Protein AF-A0A958S3Y4-F1 (afdb_monomer)

Sequence (220 aa):
MSENRDFIELAARGLPAIMGFARHERVEPQGIHVHVELEFDASVAARSGELVDAIDYVRVLGEYRFLLWASRFFLIETAAETLCRYTLSAEWEGTPAQARGVRLRLEKPHALGAHATPALNVYREQGVYQYPAFEGENLQEIDSNRDCRVSRVVVPPGGTFAPSSGRFAILSLCDDLYWGGERVPAGGARYSNSLEWVNRSLQTAALLCVECHDEEWAAK

Structure (mmCIF, N/CA/C/O backbone):
data_AF-A0A958S3Y4-F1
#
_entry.id   AF-A0A958S3Y4-F1
#
loop_
_atom_site.group_PDB
_atom_site.id
_atom_site.type_symbol
_atom_site.label_atom_id
_atom_site.label_alt_id
_atom_site.label_comp_id
_atom_site.label_asym_id
_atom_site.label_entity_id
_atom_site.label_seq_id
_atom_site.pdbx_PDB_ins_code
_atom_site.Cartn_x
_atom_site.Cartn_y
_atom_site.Cartn_z
_atom_site.occupancy
_atom_site.B_iso_or_equiv
_atom_site.auth_seq_id
_atom_site.auth_comp_id
_atom_site.auth_asym_id
_atom_site.auth_atom_id
_atom_site.pdbx_PDB_model_num
ATOM 1 N N . MET A 1 1 ? -9.515 -23.984 17.891 1.00 46.25 1 MET A N 1
ATOM 2 C CA . MET A 1 1 ? -10.590 -23.628 16.941 1.00 46.25 1 MET A CA 1
ATOM 3 C C . MET A 1 1 ? -9.931 -23.459 15.586 1.00 46.25 1 MET A C 1
ATOM 5 O O . MET A 1 1 ? -8.852 -22.887 15.560 1.00 46.25 1 MET A O 1
ATOM 9 N N . SER A 1 2 ? -10.489 -24.027 14.516 1.00 52.66 2 SER A N 1
ATOM 10 C CA . SER A 1 2 ? -9.993 -23.768 13.158 1.00 52.66 2 SER A CA 1
ATOM 11 C C . SER A 1 2 ? -10.284 -22.309 12.833 1.00 52.66 2 SER A C 1
ATOM 13 O O . SER A 1 2 ? -11.441 -21.908 12.896 1.00 52.66 2 SER A O 1
ATOM 15 N N . GLU A 1 3 ? -9.253 -21.524 12.558 1.00 76.06 3 GLU A N 1
ATOM 16 C CA . GLU A 1 3 ? -9.400 -20.146 12.100 1.00 76.06 3 GLU A CA 1
ATOM 17 C C . GLU A 1 3 ? -9.792 -20.172 10.614 1.00 76.06 3 GLU A C 1
ATOM 19 O O . GLU A 1 3 ? -9.204 -20.932 9.839 1.00 76.06 3 GLU A O 1
ATOM 24 N N . ASN A 1 4 ? -10.837 -19.432 10.225 1.00 86.31 4 ASN A N 1
ATOM 25 C CA . ASN A 1 4 ? -11.240 -19.353 8.819 1.00 86.31 4 ASN A CA 1
ATOM 26 C C . ASN A 1 4 ? -10.157 -18.620 8.018 1.00 86.31 4 ASN A C 1
ATOM 28 O O . ASN A 1 4 ? -9.576 -17.644 8.498 1.00 86.31 4 ASN A O 1
ATOM 32 N N . ARG A 1 5 ? -9.907 -19.099 6.797 1.00 92.25 5 ARG A N 1
ATOM 33 C CA . ARG A 1 5 ? -8.996 -18.483 5.827 1.00 92.25 5 ARG A CA 1
ATOM 34 C C . ARG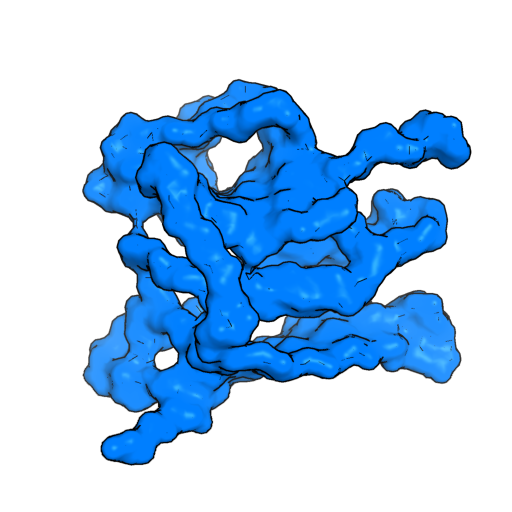 A 1 5 ? -9.804 -18.103 4.597 1.00 92.25 5 ARG A C 1
ATOM 36 O O . ARG A 1 5 ? -9.889 -18.879 3.645 1.00 92.25 5 ARG A O 1
ATOM 43 N N . ASP A 1 6 ? -10.441 -16.945 4.667 1.00 95.44 6 ASP A N 1
ATOM 44 C CA . ASP A 1 6 ? -11.206 -16.369 3.567 1.00 95.44 6 ASP A CA 1
ATOM 45 C C . ASP A 1 6 ? -10.344 -15.339 2.830 1.00 95.44 6 ASP A C 1
ATOM 47 O O . ASP A 1 6 ? -9.392 -14.798 3.395 1.00 95.44 6 ASP A O 1
ATOM 51 N N . PHE A 1 7 ? -10.663 -15.062 1.565 1.00 96.00 7 PHE A N 1
ATOM 52 C CA . PHE A 1 7 ? -9.864 -14.174 0.722 1.00 96.00 7 PHE A CA 1
ATOM 53 C C . PHE A 1 7 ? -10.737 -13.124 0.037 1.00 96.00 7 PHE A C 1
ATOM 55 O O . PHE A 1 7 ? -11.785 -13.444 -0.526 1.00 96.00 7 PHE A O 1
ATOM 62 N N . ILE A 1 8 ? -10.273 -11.874 0.046 1.00 96.19 8 ILE A N 1
ATOM 63 C CA . ILE A 1 8 ? -10.719 -10.838 -0.892 1.00 96.19 8 ILE A CA 1
ATOM 64 C C . ILE A 1 8 ? -9.644 -10.663 -1.958 1.00 96.19 8 ILE A C 1
ATOM 66 O O . ILE A 1 8 ? -8.470 -10.485 -1.636 1.00 96.19 8 ILE A O 1
ATOM 70 N N . GLU A 1 9 ? -10.055 -10.684 -3.224 1.00 97.38 9 GLU A N 1
ATOM 71 C CA . GLU A 1 9 ? -9.158 -10.533 -4.367 1.00 97.38 9 GLU A CA 1
ATOM 72 C C . GLU A 1 9 ? -9.387 -9.204 -5.090 1.00 97.38 9 GLU A C 1
ATOM 74 O O . GLU A 1 9 ? -10.523 -8.797 -5.346 1.00 97.38 9 GLU A O 1
ATOM 79 N N . LEU A 1 10 ? -8.294 -8.548 -5.478 1.00 97.25 10 LEU A N 1
ATOM 80 C CA . LEU A 1 10 ? -8.299 -7.336 -6.290 1.00 97.25 10 LEU A CA 1
ATOM 81 C C . LEU A 1 10 ? -7.344 -7.502 -7.467 1.00 97.25 10 LEU A C 1
ATOM 83 O O . LEU A 1 10 ? -6.165 -7.794 -7.289 1.00 97.25 10 LEU A O 1
ATOM 87 N N . ALA A 1 11 ? -7.853 -7.268 -8.676 1.00 97.75 11 ALA A N 1
ATOM 88 C CA . ALA A 1 11 ? -7.089 -7.321 -9.919 1.00 97.75 11 ALA A CA 1
ATOM 89 C C . ALA A 1 11 ? -7.155 -5.961 -10.624 1.00 97.75 11 ALA A C 1
ATOM 91 O O . ALA A 1 11 ? -8.038 -5.699 -11.444 1.00 97.75 11 ALA A O 1
ATOM 92 N N . ALA A 1 12 ? -6.221 -5.080 -10.285 1.00 97.69 12 ALA A N 1
ATOM 93 C CA . ALA A 1 12 ? -6.152 -3.730 -10.813 1.00 97.69 12 ALA A CA 1
ATOM 94 C C . ALA A 1 12 ? -5.110 -3.626 -11.935 1.00 97.69 12 ALA A C 1
ATOM 96 O O . ALA A 1 12 ? -4.034 -4.224 -11.889 1.00 97.69 12 ALA A O 1
ATOM 97 N N . ARG A 1 13 ? -5.434 -2.855 -12.974 1.00 96.94 13 ARG A N 1
ATOM 98 C CA . ARG A 1 13 ? -4.593 -2.699 -14.166 1.00 96.94 13 ARG A CA 1
ATOM 99 C C . ARG A 1 13 ? -4.220 -1.242 -14.372 1.00 96.94 13 ARG A C 1
ATOM 101 O O . ARG A 1 13 ? -5.057 -0.360 -14.210 1.00 96.94 13 ARG A O 1
ATOM 108 N N . GLY A 1 14 ? -2.977 -1.011 -14.781 1.00 96.00 14 GLY A N 1
ATOM 109 C CA . GLY A 1 14 ? -2.499 0.303 -15.189 1.00 96.00 14 GLY A CA 1
ATOM 110 C C . GLY A 1 14 ? -2.340 1.285 -14.033 1.00 96.00 14 GLY A C 1
ATOM 111 O O . GLY A 1 14 ? -2.530 2.483 -14.239 1.00 96.00 14 GLY A O 1
ATOM 112 N N . LEU A 1 15 ? -2.006 0.815 -12.824 1.00 97.00 15 LEU A N 1
ATOM 113 C CA . LEU A 1 15 ? -1.682 1.738 -11.739 1.00 97.00 15 LEU A CA 1
ATOM 114 C C . LEU A 1 15 ? -0.406 2.504 -12.111 1.00 97.00 15 LEU A C 1
ATOM 116 O O . LEU A 1 15 ? 0.583 1.865 -12.478 1.00 97.00 15 LEU A O 1
ATOM 120 N N . PRO A 1 16 ? -0.411 3.845 -12.035 1.00 95.12 16 PRO A N 1
ATOM 121 C CA . PRO A 1 16 ? 0.752 4.635 -12.393 1.00 95.12 16 PRO A CA 1
ATOM 122 C C . PRO A 1 16 ? 1.868 4.414 -11.371 1.00 95.12 16 PRO A C 1
ATOM 124 O O . PRO A 1 16 ? 1.682 4.662 -10.181 1.00 95.12 16 PRO A O 1
ATOM 127 N N . ALA A 1 17 ? 3.035 4.000 -11.850 1.00 93.81 17 ALA A N 1
ATOM 128 C CA . ALA A 1 17 ? 4.244 3.871 -11.051 1.00 93.81 17 ALA A CA 1
ATOM 129 C C . ALA A 1 17 ? 5.432 4.481 -11.793 1.00 93.81 17 ALA A C 1
ATOM 131 O O . ALA A 1 17 ? 5.526 4.388 -13.015 1.00 93.81 17 ALA A O 1
ATOM 132 N N . ILE A 1 18 ? 6.369 5.063 -11.056 1.00 90.31 18 ILE A N 1
ATOM 133 C CA . ILE A 1 18 ? 7.699 5.372 -11.586 1.00 90.31 18 ILE A CA 1
ATOM 134 C C . ILE A 1 18 ? 8.594 4.228 -11.128 1.00 90.31 18 ILE A C 1
ATOM 136 O O . ILE A 1 18 ? 8.880 4.124 -9.937 1.00 90.31 18 ILE A O 1
ATOM 140 N N . MET A 1 19 ? 8.959 3.325 -12.039 1.00 89.50 19 MET A N 1
ATOM 141 C CA . MET A 1 19 ? 9.631 2.081 -11.665 1.00 89.50 19 MET A CA 1
ATOM 142 C C . MET A 1 19 ? 10.657 1.612 -12.691 1.00 89.50 19 MET A C 1
ATOM 144 O O . MET A 1 19 ? 10.297 1.223 -13.804 1.00 89.50 19 MET A O 1
ATOM 148 N N . GLY A 1 20 ? 11.919 1.523 -12.275 1.00 87.00 20 GLY A N 1
ATOM 149 C CA . GLY A 1 20 ? 12.991 0.944 -13.084 1.00 87.00 20 GLY A CA 1
ATOM 150 C C . GLY A 1 20 ? 14.321 1.683 -12.974 1.00 87.00 20 GLY A C 1
ATOM 151 O O . GLY A 1 20 ? 14.447 2.644 -12.216 1.00 87.00 20 GLY A O 1
ATOM 152 N N . PHE A 1 21 ? 15.310 1.219 -13.740 1.00 83.81 21 PHE A N 1
ATOM 153 C CA . PHE A 1 21 ? 16.670 1.772 -13.772 1.00 83.81 21 PHE A CA 1
ATOM 154 C C . PHE A 1 21 ? 16.907 2.686 -14.969 1.00 83.81 21 PHE A C 1
ATOM 156 O O . PHE A 1 21 ? 17.729 3.602 -14.889 1.00 83.81 21 PHE A O 1
ATOM 163 N N . ALA A 1 22 ? 16.253 2.422 -16.102 1.00 82.88 22 ALA A N 1
ATOM 164 C CA . ALA A 1 22 ? 16.530 3.178 -17.309 1.00 82.88 22 ALA A CA 1
ATOM 165 C C . ALA A 1 22 ? 16.000 4.609 -17.162 1.00 82.88 22 ALA A C 1
ATOM 167 O O . ALA A 1 22 ? 14.936 4.846 -16.597 1.00 82.88 22 ALA A O 1
ATOM 168 N N . ARG A 1 23 ? 16.742 5.584 -17.702 1.00 79.94 23 ARG A N 1
ATOM 169 C CA . ARG A 1 23 ? 16.453 7.020 -17.533 1.00 79.94 23 ARG A CA 1
ATOM 170 C C . ARG A 1 23 ? 15.001 7.391 -17.856 1.00 79.94 23 ARG A C 1
ATOM 172 O O . ARG A 1 23 ? 14.422 8.204 -17.148 1.00 79.94 23 ARG A O 1
ATOM 179 N N . HIS A 1 24 ? 14.420 6.790 -18.895 1.00 78.75 24 HIS A N 1
ATOM 180 C CA . HIS A 1 24 ? 13.024 7.026 -19.276 1.00 78.75 24 HIS A CA 1
ATOM 181 C C . HIS A 1 24 ? 12.033 6.489 -18.223 1.00 78.75 24 HIS A C 1
ATOM 183 O O . HIS A 1 24 ? 11.074 7.174 -17.887 1.00 78.75 24 HIS A O 1
ATOM 189 N N . GLU A 1 25 ? 12.315 5.336 -17.606 1.00 82.38 25 GLU A N 1
ATOM 190 C CA . GLU A 1 25 ? 11.496 4.731 -16.538 1.00 82.38 25 GLU A CA 1
ATOM 191 C C . GLU A 1 25 ? 11.456 5.582 -15.261 1.00 82.38 25 GLU A C 1
ATOM 193 O O . GLU A 1 25 ? 10.565 5.415 -14.431 1.00 82.38 25 GLU A O 1
ATOM 198 N N . ARG A 1 26 ? 12.421 6.495 -15.091 1.00 83.75 26 ARG A N 1
ATOM 199 C CA . ARG A 1 26 ? 12.516 7.401 -13.934 1.00 83.75 26 ARG A CA 1
ATOM 200 C C . ARG A 1 26 ? 11.728 8.70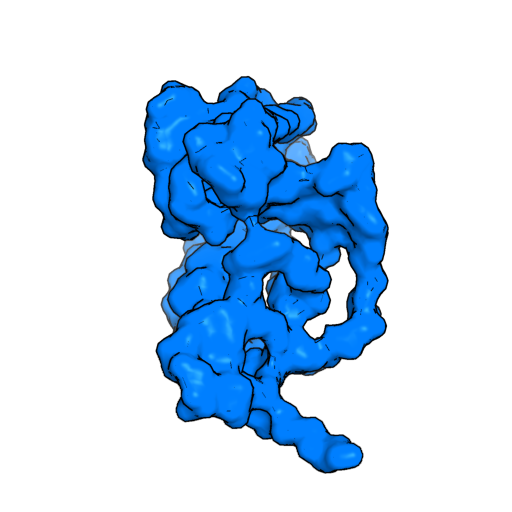0 -14.103 1.00 83.75 26 ARG A C 1
ATOM 202 O O . ARG A 1 26 ? 11.554 9.428 -13.123 1.00 83.75 26 ARG A O 1
ATOM 209 N N . VAL A 1 27 ? 11.268 9.019 -15.311 1.00 81.00 27 VAL A N 1
ATOM 210 C CA . VAL A 1 27 ? 10.558 10.279 -15.600 1.00 81.00 27 VAL A CA 1
ATOM 211 C C . VAL A 1 27 ? 9.154 10.062 -16.158 1.00 81.00 27 VAL A C 1
ATOM 213 O O . VAL A 1 27 ? 8.295 10.918 -15.962 1.00 81.00 27 VAL A O 1
ATOM 216 N N . GLU A 1 28 ? 8.891 8.916 -16.782 1.00 85.31 28 GLU A N 1
ATOM 217 C CA . GLU A 1 28 ? 7.588 8.576 -17.350 1.00 85.31 28 GLU A CA 1
ATOM 218 C C . GLU A 1 28 ? 6.868 7.532 -16.483 1.00 85.31 28 GLU A C 1
ATOM 220 O O . GLU A 1 28 ? 7.402 6.438 -16.279 1.00 85.31 28 GLU A O 1
ATOM 225 N N . PRO A 1 29 ? 5.653 7.830 -15.976 1.00 90.25 29 PRO A N 1
ATOM 226 C CA . PRO A 1 29 ? 4.838 6.834 -15.295 1.00 90.25 29 PRO A CA 1
ATOM 227 C C . PRO A 1 29 ? 4.516 5.655 -16.212 1.00 90.25 29 PRO A C 1
ATOM 229 O O . PRO A 1 29 ? 4.074 5.829 -17.347 1.00 90.25 29 PRO A O 1
ATOM 232 N N . GLN A 1 30 ? 4.671 4.448 -15.682 1.00 91.25 30 GLN A N 1
ATOM 233 C CA . GLN A 1 30 ? 4.327 3.198 -16.343 1.00 91.25 30 GLN A CA 1
ATOM 234 C C . GLN A 1 30 ? 3.151 2.539 -15.626 1.00 91.25 30 GLN A C 1
ATOM 236 O O . GLN A 1 30 ? 3.025 2.620 -14.405 1.00 91.25 30 GLN A O 1
ATOM 241 N N . GLY A 1 31 ? 2.278 1.886 -16.392 1.00 94.81 31 GLY A N 1
ATOM 242 C CA . GLY A 1 31 ? 1.163 1.126 -15.840 1.00 94.81 31 GLY A CA 1
ATOM 243 C C . GLY A 1 31 ? 1.633 -0.218 -15.293 1.00 94.81 31 GLY A C 1
ATOM 244 O O . GLY A 1 31 ? 2.063 -1.073 -16.066 1.00 94.81 31 GLY A O 1
ATOM 245 N N . ILE A 1 32 ? 1.514 -0.415 -13.982 1.00 96.69 32 ILE A N 1
ATOM 246 C CA . ILE A 1 32 ? 1.743 -1.701 -13.313 1.00 96.69 32 ILE A CA 1
ATOM 247 C C . ILE A 1 32 ? 0.404 -2.421 -13.145 1.00 96.69 32 ILE A C 1
ATOM 249 O O . ILE A 1 32 ? -0.617 -1.799 -12.830 1.00 96.69 32 ILE A O 1
ATOM 253 N N . HIS A 1 33 ? 0.388 -3.731 -13.385 1.00 98.12 33 HIS A N 1
ATOM 254 C CA . HIS A 1 33 ? -0.744 -4.576 -13.005 1.00 98.12 33 HIS A CA 1
ATOM 255 C C . HIS A 1 33 ? -0.507 -5.128 -11.607 1.00 98.12 33 HIS A C 1
ATOM 257 O O . HIS A 1 33 ? 0.583 -5.612 -11.302 1.00 98.12 33 HIS A O 1
ATOM 263 N N . VAL A 1 34 ? -1.536 -5.057 -10.773 1.00 98.44 34 VAL A N 1
ATOM 264 C CA . VAL A 1 34 ? -1.511 -5.519 -9.391 1.00 98.44 34 VAL A CA 1
ATOM 265 C C . VAL A 1 34 ? -2.627 -6.535 -9.220 1.00 98.44 34 VAL A C 1
ATOM 267 O O . VAL A 1 34 ? -3.800 -6.213 -9.401 1.00 98.44 34 VAL A O 1
ATOM 270 N N . HIS A 1 35 ? -2.256 -7.743 -8.826 1.00 98.62 35 HIS A N 1
ATOM 271 C CA . HIS A 1 35 ? -3.179 -8.752 -8.335 1.00 98.62 35 HIS A CA 1
ATOM 272 C C . HIS A 1 35 ? -2.858 -8.990 -6.867 1.00 98.62 35 HIS A C 1
ATOM 274 O O . HIS A 1 35 ? -1.729 -9.354 -6.546 1.00 98.62 35 HIS A O 1
ATOM 280 N N . VAL A 1 36 ? -3.814 -8.753 -5.979 1.00 98.44 36 VAL A N 1
ATOM 281 C CA . VAL A 1 36 ? -3.629 -8.962 -4.546 1.00 98.44 36 VAL A CA 1
ATOM 282 C C . VAL A 1 36 ? -4.771 -9.788 -3.983 1.00 98.44 36 VAL A C 1
ATOM 284 O O . VAL A 1 36 ? -5.933 -9.531 -4.282 1.00 98.44 36 VAL A O 1
ATOM 287 N N . GLU A 1 37 ? -4.423 -10.771 -3.167 1.00 98.19 37 GLU A N 1
ATOM 288 C CA . GLU A 1 37 ? -5.358 -11.538 -2.356 1.00 98.19 37 GLU A CA 1
ATOM 289 C C . GLU A 1 37 ? -5.053 -11.279 -0.886 1.00 98.19 37 GLU A C 1
ATOM 291 O O . GLU A 1 37 ? -3.900 -11.389 -0.456 1.00 98.19 37 GLU A O 1
ATOM 296 N N . LEU A 1 38 ? -6.086 -10.920 -0.133 1.00 97.31 38 LEU A N 1
ATOM 297 C CA . LEU A 1 38 ? -6.007 -10.534 1.268 1.00 97.31 38 LEU A CA 1
ATOM 298 C C . LEU A 1 38 ? -6.740 -11.570 2.106 1.00 97.31 38 LEU A C 1
ATOM 300 O O . LEU A 1 38 ? -7.953 -11.727 1.978 1.00 97.31 38 LEU A O 1
ATOM 304 N N . GLU A 1 39 ? -5.987 -12.281 2.937 1.00 96.19 39 GLU A N 1
ATOM 305 C CA . GLU A 1 39 ? -6.508 -13.310 3.829 1.00 96.19 39 GLU A CA 1
ATOM 306 C C . GLU A 1 39 ? -7.103 -12.679 5.092 1.00 96.19 39 GLU A C 1
ATOM 308 O O . GLU A 1 39 ? -6.426 -11.898 5.757 1.00 96.19 39 GLU A O 1
ATOM 313 N N . PHE A 1 40 ? -8.338 -13.025 5.450 1.00 93.62 40 PHE A N 1
ATOM 314 C CA . PHE A 1 40 ? -9.022 -12.569 6.668 1.00 93.62 40 PHE A CA 1
ATOM 315 C C . PHE A 1 40 ? -10.134 -13.560 7.075 1.00 93.62 40 PHE A C 1
ATOM 317 O O . PHE A 1 40 ? -10.374 -14.539 6.373 1.00 93.62 40 PHE A O 1
ATOM 324 N N . ASP A 1 41 ? -10.803 -13.343 8.214 1.00 92.62 41 ASP A N 1
ATOM 325 C CA . ASP A 1 41 ? -11.998 -14.115 8.607 1.00 92.62 41 ASP A CA 1
ATOM 326 C C . ASP A 1 41 ? -13.262 -13.339 8.227 1.00 92.62 41 ASP A C 1
ATOM 328 O O . ASP A 1 41 ? -13.690 -12.422 8.935 1.00 92.62 41 ASP A O 1
ATOM 332 N N . ALA A 1 42 ? -13.885 -13.726 7.115 1.00 93.31 42 ALA A N 1
ATOM 333 C CA . ALA A 1 42 ? -15.072 -13.054 6.599 1.00 93.31 42 ALA A CA 1
ATOM 334 C C . ALA A 1 42 ? -16.312 -13.296 7.471 1.00 93.31 42 ALA A C 1
ATOM 336 O O . ALA A 1 42 ? -17.314 -12.588 7.340 1.00 93.31 42 ALA A O 1
ATOM 337 N N . SER A 1 43 ? -16.269 -14.275 8.382 1.00 93.62 43 SER A N 1
ATOM 338 C CA . SER A 1 43 ? -17.417 -14.602 9.224 1.00 93.62 43 SER A CA 1
ATOM 339 C C . SER A 1 43 ? -17.781 -13.474 10.193 1.00 93.62 43 SER A C 1
ATOM 341 O O . SER A 1 43 ? -18.944 -13.379 10.585 1.00 93.62 43 SER A O 1
ATOM 343 N N . VAL A 1 44 ? -16.820 -12.624 10.578 1.00 91.31 44 VAL A N 1
ATOM 344 C CA . VAL A 1 44 ? -17.064 -11.472 11.462 1.00 91.31 44 VAL A CA 1
ATOM 345 C C . VAL A 1 44 ? -17.900 -10.425 10.726 1.00 91.31 44 VAL A C 1
ATOM 347 O O . VAL A 1 44 ? -19.035 -10.177 11.135 1.00 91.31 44 VAL A O 1
ATOM 350 N N . ALA A 1 45 ? -17.411 -9.933 9.582 1.00 92.88 45 ALA A N 1
ATOM 351 C CA . ALA A 1 45 ? -18.144 -9.012 8.711 1.00 92.88 45 ALA A CA 1
ATOM 352 C C . ALA A 1 45 ? -19.505 -9.558 8.262 1.00 92.88 45 ALA A C 1
ATOM 354 O O . ALA A 1 45 ? -20.490 -8.825 8.238 1.00 92.88 45 ALA A O 1
ATOM 355 N N . ALA A 1 46 ? -19.599 -10.854 7.942 1.00 95.00 46 ALA A N 1
ATOM 356 C CA . ALA A 1 46 ? -20.860 -11.464 7.524 1.00 95.00 46 ALA A CA 1
ATOM 357 C C . ALA A 1 46 ? -21.933 -11.453 8.629 1.00 95.00 46 ALA A C 1
ATOM 359 O O . ALA A 1 46 ? -23.125 -11.476 8.321 1.00 95.00 46 ALA A O 1
ATOM 360 N N . ARG A 1 47 ? -21.529 -11.440 9.908 1.00 95.75 47 ARG A N 1
ATOM 361 C CA . ARG A 1 47 ? -22.452 -11.361 11.050 1.00 95.75 47 ARG A CA 1
ATOM 362 C C . ARG A 1 47 ? -22.796 -9.927 11.433 1.00 95.75 47 ARG A C 1
ATOM 364 O O . ARG A 1 47 ? -23.939 -9.691 11.811 1.00 95.75 47 ARG A O 1
ATOM 371 N N . SER A 1 48 ? -21.831 -9.010 11.393 1.00 94.81 48 SER A N 1
ATOM 372 C CA . SER A 1 48 ? -22.048 -7.620 11.811 1.00 94.81 48 SER A CA 1
ATOM 373 C C . SER A 1 48 ? -22.667 -6.757 10.715 1.00 94.81 48 SER A C 1
ATOM 375 O O . SER A 1 48 ? -23.504 -5.914 11.015 1.00 94.81 48 SER A O 1
ATOM 377 N N . GLY A 1 49 ? -22.293 -6.983 9.452 1.00 92.94 49 GLY A N 1
ATOM 378 C CA . GLY A 1 49 ? -22.644 -6.106 8.335 1.00 92.94 49 GLY A CA 1
ATOM 379 C C . GLY A 1 49 ? -21.876 -4.779 8.318 1.00 92.94 49 GLY A C 1
ATOM 380 O O . GLY A 1 49 ? -22.194 -3.916 7.503 1.00 92.94 49 GLY A O 1
ATOM 381 N N . GLU A 1 50 ? -20.874 -4.613 9.185 1.00 91.38 50 GLU A N 1
ATOM 382 C CA . GLU A 1 50 ? -20.127 -3.365 9.355 1.00 91.38 50 GLU A CA 1
ATOM 383 C C . GLU A 1 50 ? -18.803 -3.383 8.580 1.00 91.38 50 GLU A C 1
ATOM 385 O O . GLU A 1 50 ? -18.070 -4.374 8.588 1.00 91.38 50 GLU A O 1
ATOM 390 N N . LEU A 1 51 ? -18.451 -2.260 7.941 1.00 89.19 51 LEU A N 1
ATOM 391 C CA . LEU A 1 51 ? -17.209 -2.143 7.160 1.00 89.19 51 LEU A CA 1
ATOM 392 C C . LEU A 1 51 ? -15.952 -2.283 8.030 1.00 89.19 51 LEU A C 1
ATOM 394 O O . LEU A 1 51 ? -14.934 -2.762 7.543 1.00 89.19 51 LEU A O 1
ATOM 398 N N . VAL A 1 52 ? -16.020 -1.906 9.312 1.00 88.88 52 VAL A N 1
ATOM 399 C CA . VAL A 1 52 ? -14.890 -2.031 10.249 1.00 88.88 52 VAL A CA 1
ATOM 400 C C . VAL A 1 52 ? -14.437 -3.484 10.427 1.00 88.88 52 VAL A C 1
ATOM 402 O O . VAL A 1 52 ? -13.260 -3.728 10.659 1.00 88.88 52 VAL A O 1
ATOM 405 N N . ASP A 1 53 ? -15.337 -4.451 10.231 1.00 90.69 53 ASP A N 1
ATOM 406 C CA . ASP A 1 53 ? -15.037 -5.882 10.333 1.00 90.69 53 ASP A CA 1
ATOM 407 C C . ASP A 1 53 ? -14.625 -6.511 8.988 1.00 90.69 53 ASP A C 1
ATOM 409 O O . ASP A 1 53 ? -14.338 -7.710 8.921 1.00 90.69 53 ASP A O 1
ATOM 413 N N . ALA A 1 54 ? -14.616 -5.730 7.903 1.00 92.25 54 ALA A N 1
ATOM 414 C CA . ALA A 1 54 ? -14.304 -6.171 6.548 1.00 92.25 54 ALA A CA 1
ATOM 415 C C . ALA A 1 54 ? -13.011 -5.531 6.017 1.00 92.25 54 ALA A C 1
ATOM 417 O O . ALA A 1 54 ? -12.549 -4.497 6.496 1.00 92.25 54 ALA A O 1
ATOM 418 N N . ILE A 1 55 ? -12.443 -6.124 4.964 1.00 93.25 55 ILE A N 1
ATOM 419 C CA . ILE A 1 55 ? -11.378 -5.475 4.196 1.00 93.25 55 ILE A CA 1
ATOM 420 C C . ILE A 1 55 ? -11.988 -4.364 3.333 1.00 93.25 55 ILE A C 1
ATOM 422 O O . ILE A 1 55 ? -12.730 -4.639 2.387 1.00 93.25 55 ILE A O 1
ATOM 426 N N . ASP A 1 56 ? -11.612 -3.112 3.597 1.00 93.38 56 ASP A N 1
ATOM 427 C CA . ASP A 1 56 ? -11.915 -1.990 2.703 1.00 93.38 56 ASP A CA 1
ATOM 428 C C . ASP A 1 56 ? -10.996 -2.019 1.472 1.00 93.38 56 ASP A C 1
ATOM 430 O O . ASP A 1 56 ? -9.903 -1.447 1.437 1.00 93.38 56 ASP A O 1
ATOM 434 N N . TYR A 1 57 ? -11.444 -2.716 0.434 1.00 93.31 57 TYR A N 1
ATOM 435 C CA . TYR A 1 57 ? -10.691 -2.854 -0.805 1.00 93.31 57 TYR A CA 1
ATOM 436 C C . TYR A 1 57 ? -10.602 -1.564 -1.637 1.00 93.31 57 TYR A C 1
ATOM 438 O O . TYR A 1 57 ? -9.684 -1.434 -2.454 1.00 93.31 57 TYR A O 1
ATOM 446 N N . VAL A 1 58 ? -11.524 -0.608 -1.457 1.00 93.12 58 VAL A N 1
ATOM 447 C CA . VAL A 1 58 ? -11.458 0.699 -2.137 1.00 93.12 58 VAL A CA 1
ATOM 448 C C . VAL A 1 58 ? -10.280 1.484 -1.573 1.00 93.12 58 VAL A C 1
ATOM 450 O O . VAL A 1 58 ? -9.460 2.006 -2.338 1.00 93.12 58 VAL A O 1
ATOM 453 N N . ARG A 1 59 ? -10.155 1.488 -0.242 1.00 92.94 59 ARG A N 1
ATOM 454 C CA . ARG A 1 59 ? -9.014 2.055 0.475 1.00 92.94 59 ARG A CA 1
ATOM 455 C C . ARG A 1 59 ? -7.703 1.395 0.054 1.00 92.94 59 ARG A C 1
ATOM 457 O O . ARG A 1 59 ? -6.802 2.106 -0.390 1.00 92.94 59 ARG A O 1
ATOM 464 N N . VAL A 1 60 ? -7.623 0.059 0.094 1.00 95.06 60 VAL A N 1
ATOM 465 C CA . VAL A 1 60 ? -6.404 -0.685 -0.290 1.00 95.06 60 VAL A CA 1
ATOM 466 C C . VAL A 1 60 ? -5.934 -0.299 -1.693 1.00 95.06 60 VAL A C 1
ATOM 468 O O . VAL A 1 60 ? -4.753 -0.017 -1.897 1.00 95.06 60 VAL A O 1
ATOM 471 N N . LEU A 1 61 ? -6.847 -0.244 -2.668 1.00 96.44 61 LEU A N 1
ATOM 472 C CA . LEU A 1 61 ? -6.496 0.128 -4.038 1.00 96.44 61 LEU A CA 1
ATOM 473 C C . LEU A 1 61 ? -5.955 1.566 -4.129 1.00 96.44 61 LEU A C 1
ATOM 475 O O . LEU A 1 61 ? -4.982 1.818 -4.847 1.00 96.44 61 LEU A O 1
ATOM 479 N N . GLY A 1 62 ? -6.574 2.507 -3.412 1.00 96.38 62 GLY A N 1
ATOM 480 C CA . GLY A 1 62 ? -6.135 3.902 -3.351 1.00 96.38 62 GLY A CA 1
ATOM 481 C C . GLY A 1 62 ? -4.749 4.059 -2.721 1.00 96.38 62 GLY A C 1
ATOM 482 O O . GLY A 1 62 ? -3.891 4.749 -3.278 1.00 96.38 62 GLY A O 1
ATOM 483 N N . GLU A 1 63 ? -4.506 3.368 -1.610 1.00 96.56 63 GLU A N 1
ATOM 484 C CA . GLU A 1 63 ? -3.225 3.359 -0.895 1.00 96.56 63 GLU A CA 1
ATOM 485 C C . GLU A 1 63 ? -2.115 2.715 -1.741 1.00 96.56 63 GLU A C 1
ATOM 487 O O . GLU A 1 63 ? -1.027 3.277 -1.868 1.00 96.56 63 GLU A O 1
ATOM 492 N N . TYR A 1 64 ? -2.396 1.596 -2.417 1.00 97.56 64 TYR A N 1
ATOM 493 C CA . TYR A 1 64 ? -1.449 0.950 -3.335 1.00 97.56 64 TYR A CA 1
ATOM 494 C C . TYR A 1 64 ? -1.086 1.851 -4.512 1.00 97.56 64 TYR A C 1
ATOM 496 O O . TYR A 1 64 ? 0.087 1.973 -4.872 1.00 97.56 64 TYR A O 1
ATOM 504 N N . ARG A 1 65 ? -2.085 2.516 -5.103 1.00 97.12 65 ARG A N 1
ATOM 505 C CA . ARG A 1 65 ? -1.869 3.501 -6.167 1.00 97.12 65 ARG A CA 1
ATOM 506 C C . ARG A 1 65 ? -0.974 4.639 -5.688 1.00 97.12 65 ARG A C 1
ATOM 508 O O . ARG A 1 65 ? -0.087 5.055 -6.429 1.00 97.12 65 ARG A O 1
ATOM 515 N N . PHE A 1 66 ? -1.205 5.140 -4.479 1.00 97.12 66 PHE A N 1
ATOM 516 C CA . PHE A 1 66 ? -0.382 6.188 -3.891 1.00 97.12 66 PHE A CA 1
ATOM 517 C C . PHE A 1 66 ? 1.064 5.725 -3.675 1.00 97.12 66 PHE A C 1
ATOM 519 O O . PH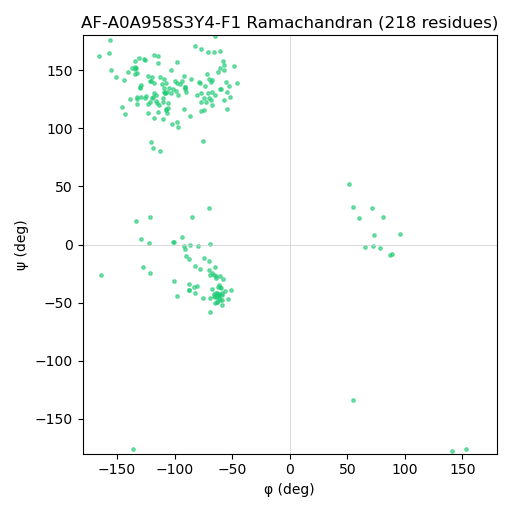E A 1 66 ? 1.975 6.405 -4.139 1.00 97.12 66 PHE A O 1
ATOM 526 N N . LEU A 1 67 ? 1.280 4.559 -3.057 1.00 97.44 67 LEU A N 1
ATOM 527 C CA . LEU A 1 67 ? 2.618 4.016 -2.791 1.00 97.44 67 LEU A CA 1
ATOM 528 C C . LEU A 1 67 ? 3.410 3.780 -4.083 1.00 97.44 67 LEU A C 1
ATOM 530 O O . LEU A 1 67 ? 4.540 4.243 -4.210 1.00 97.44 67 LEU A O 1
ATOM 534 N N . LEU A 1 68 ? 2.805 3.133 -5.083 1.00 95.94 68 LEU A N 1
ATOM 535 C CA . LEU A 1 68 ? 3.457 2.882 -6.375 1.00 95.94 68 LEU A CA 1
ATOM 536 C C . LEU A 1 68 ? 3.865 4.173 -7.097 1.00 95.94 68 LEU A C 1
ATOM 538 O O . LEU A 1 68 ? 4.915 4.222 -7.744 1.00 95.94 68 LEU A O 1
ATOM 542 N N . TRP A 1 69 ? 3.049 5.219 -6.980 1.00 94.00 69 TRP A N 1
ATOM 543 C CA . TRP A 1 69 ? 3.331 6.517 -7.580 1.00 94.00 69 TRP A CA 1
ATOM 544 C C . TRP A 1 69 ? 4.407 7.290 -6.796 1.00 94.00 69 TRP A C 1
ATOM 546 O O . TRP A 1 69 ? 5.339 7.829 -7.397 1.00 94.00 69 TRP A O 1
ATOM 556 N N . ALA A 1 70 ? 4.298 7.328 -5.465 1.00 94.06 70 ALA A N 1
ATOM 557 C CA . ALA A 1 70 ? 5.093 8.198 -4.598 1.00 94.06 70 ALA A CA 1
ATOM 558 C C . ALA A 1 70 ? 6.496 7.659 -4.301 1.00 94.06 70 ALA A C 1
ATOM 560 O O . ALA A 1 70 ? 7.438 8.443 -4.200 1.00 94.06 70 ALA A O 1
ATOM 561 N N . SER A 1 71 ? 6.644 6.339 -4.169 1.00 94.00 71 SER A N 1
ATOM 562 C CA . SER A 1 71 ? 7.891 5.708 -3.719 1.00 94.00 71 SER A CA 1
ATOM 563 C C . SER A 1 71 ? 8.971 5.625 -4.795 1.00 94.00 71 SER A C 1
ATOM 565 O O . SER A 1 71 ? 10.147 5.511 -4.466 1.00 94.00 71 SER A O 1
ATOM 567 N N . ARG A 1 72 ? 8.591 5.709 -6.078 1.00 92.56 72 ARG A N 1
ATOM 568 C CA . ARG A 1 72 ? 9.517 5.781 -7.225 1.00 92.56 72 ARG A CA 1
ATOM 569 C C . ARG A 1 72 ? 10.585 4.671 -7.207 1.00 92.56 72 ARG A C 1
ATOM 571 O O . ARG A 1 72 ? 11.785 4.934 -7.312 1.00 92.56 72 ARG A O 1
ATOM 578 N N . PHE A 1 73 ? 10.141 3.424 -7.074 1.00 93.69 73 PHE A N 1
ATOM 579 C CA . PHE A 1 73 ? 10.992 2.246 -6.883 1.00 93.69 73 PHE A CA 1
ATOM 580 C C . PHE A 1 73 ? 11.978 1.981 -8.031 1.00 93.69 73 PHE A C 1
ATOM 582 O O . PHE A 1 73 ? 11.711 2.281 -9.194 1.00 93.69 73 PHE A O 1
ATOM 589 N N . PHE A 1 74 ? 13.116 1.356 -7.747 1.00 92.12 74 PHE A N 1
ATOM 590 C CA . PHE A 1 74 ? 14.015 0.851 -8.798 1.00 92.12 74 PHE A CA 1
ATOM 591 C C . PHE A 1 74 ? 13.644 -0.563 -9.250 1.00 92.12 74 PHE A C 1
ATOM 593 O O . PHE A 1 74 ? 13.788 -0.903 -10.425 1.00 92.12 74 PHE A O 1
ATOM 600 N N . LEU A 1 75 ? 13.149 -1.373 -8.317 1.00 93.94 75 LEU A N 1
ATOM 601 C CA . LEU A 1 75 ? 12.887 -2.795 -8.493 1.00 93.94 75 LEU A CA 1
ATOM 602 C C . LEU A 1 75 ? 11.424 -3.127 -8.197 1.00 93.94 75 LEU A C 1
ATOM 604 O O . LEU A 1 75 ? 10.814 -2.556 -7.289 1.00 93.94 75 LEU A O 1
ATOM 608 N N . ILE A 1 76 ? 10.880 -4.094 -8.938 1.00 95.50 76 ILE A N 1
ATOM 609 C CA . ILE A 1 76 ? 9.531 -4.619 -8.684 1.00 95.50 76 ILE A CA 1
ATOM 610 C C . ILE A 1 76 ? 9.497 -5.419 -7.375 1.00 95.50 76 ILE A C 1
ATOM 612 O O . ILE A 1 76 ? 8.470 -5.467 -6.705 1.00 95.50 76 ILE A O 1
ATOM 616 N N . GLU A 1 77 ? 10.639 -5.9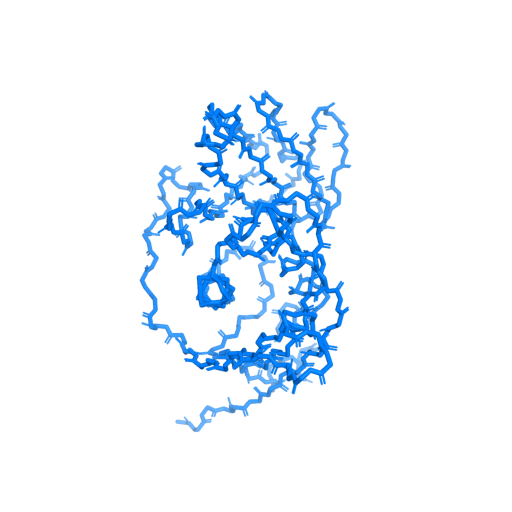81 -6.979 1.00 97.62 77 GLU A N 1
ATOM 617 C CA . GLU A 1 77 ? 10.879 -6.646 -5.704 1.00 97.62 77 GLU A CA 1
ATOM 618 C C . GLU A 1 77 ? 10.724 -5.678 -4.531 1.00 97.62 77 GLU A C 1
ATOM 620 O O . GLU A 1 77 ? 9.974 -5.979 -3.605 1.00 97.62 77 GLU A O 1
ATOM 625 N N . THR A 1 78 ? 11.368 -4.504 -4.593 1.00 97.19 78 THR A N 1
ATOM 626 C CA . THR A 1 78 ? 11.232 -3.469 -3.555 1.00 97.19 78 THR A CA 1
ATOM 627 C C . THR A 1 78 ? 9.783 -3.009 -3.459 1.00 97.19 78 THR A C 1
ATOM 629 O O . THR A 1 78 ? 9.223 -2.986 -2.371 1.00 97.19 78 THR A O 1
ATOM 632 N N . ALA A 1 79 ? 9.141 -2.739 -4.600 1.00 97.19 79 ALA A N 1
ATOM 633 C CA . ALA A 1 79 ? 7.738 -2.340 -4.626 1.00 97.19 79 ALA A CA 1
ATOM 634 C C . ALA A 1 79 ? 6.816 -3.395 -3.995 1.00 97.19 79 ALA A C 1
ATOM 636 O O . ALA A 1 79 ? 5.974 -3.063 -3.162 1.00 97.19 79 ALA A O 1
ATOM 637 N N . ALA A 1 80 ? 6.981 -4.669 -4.364 1.00 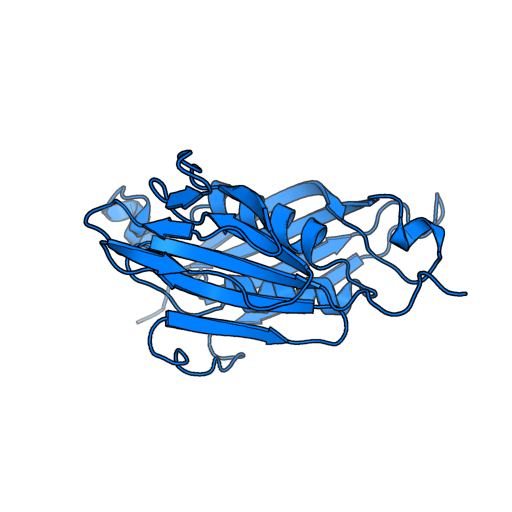98.19 80 ALA A N 1
ATOM 638 C CA . ALA A 1 80 ? 6.189 -5.762 -3.808 1.00 98.19 80 ALA A CA 1
ATOM 639 C C . ALA A 1 80 ? 6.387 -5.903 -2.295 1.00 98.19 80 ALA A C 1
ATOM 641 O O . ALA A 1 80 ? 5.414 -6.081 -1.563 1.00 98.19 80 ALA A O 1
ATOM 642 N N . GLU A 1 81 ? 7.630 -5.797 -1.828 1.00 98.19 81 GLU A N 1
ATOM 643 C CA . GLU A 1 81 ? 7.962 -5.894 -0.410 1.00 98.19 81 GLU A CA 1
ATOM 644 C C . GLU A 1 81 ? 7.368 -4.723 0.390 1.00 98.19 81 GLU A C 1
ATOM 646 O O . GLU A 1 81 ? 6.730 -4.958 1.416 1.00 98.19 81 GLU A O 1
ATOM 651 N N . THR A 1 82 ? 7.475 -3.484 -0.106 1.00 97.94 82 THR A N 1
ATOM 652 C CA . THR A 1 82 ? 6.859 -2.304 0.524 1.00 97.94 82 THR A CA 1
ATOM 653 C C . THR A 1 82 ? 5.335 -2.433 0.596 1.00 97.94 82 THR A C 1
ATOM 655 O O . THR A 1 82 ? 4.749 -2.156 1.642 1.00 97.94 82 THR A O 1
ATOM 658 N N . LEU A 1 83 ? 4.675 -2.891 -0.476 1.00 97.94 83 LEU A N 1
ATOM 659 C CA . LEU A 1 83 ? 3.222 -3.103 -0.479 1.00 97.94 83 LEU A CA 1
ATOM 660 C C . LEU A 1 83 ? 2.800 -4.192 0.521 1.00 97.94 83 LEU A C 1
ATOM 662 O O . LEU A 1 83 ? 1.828 -4.001 1.251 1.00 97.94 83 LEU A O 1
ATOM 666 N N . CYS A 1 84 ? 3.549 -5.298 0.617 1.00 98.06 84 CYS A N 1
ATOM 667 C CA . CYS A 1 84 ? 3.275 -6.347 1.604 1.00 98.06 84 CYS A CA 1
ATOM 668 C C . CYS A 1 84 ? 3.460 -5.841 3.041 1.00 98.06 84 CYS A C 1
ATOM 670 O O . CYS A 1 84 ? 2.595 -6.073 3.887 1.00 98.06 84 CYS A O 1
ATOM 672 N N . ARG A 1 85 ? 4.555 -5.116 3.312 1.00 96.94 85 ARG A N 1
ATOM 673 C CA . ARG A 1 85 ? 4.814 -4.478 4.614 1.00 96.94 85 ARG A CA 1
ATOM 674 C C . ARG A 1 85 ? 3.716 -3.504 4.987 1.00 96.94 85 ARG A C 1
ATOM 676 O O . ARG A 1 85 ? 3.293 -3.485 6.135 1.00 96.94 85 ARG A O 1
ATOM 683 N N . TYR A 1 86 ? 3.241 -2.715 4.035 1.00 95.62 86 TYR A N 1
ATOM 684 C CA . TYR A 1 86 ? 2.156 -1.783 4.281 1.00 95.62 86 TYR A CA 1
ATOM 685 C C . TYR A 1 86 ? 0.850 -2.506 4.631 1.00 95.62 86 TYR A C 1
ATOM 687 O O . TYR A 1 86 ? 0.255 -2.224 5.669 1.00 95.62 86 TYR A O 1
ATOM 695 N N . THR A 1 87 ? 0.445 -3.494 3.832 1.00 95.31 87 THR A N 1
ATOM 696 C CA . THR A 1 87 ? -0.775 -4.279 4.075 1.00 95.31 87 THR A CA 1
ATOM 697 C C . THR A 1 87 ? -0.767 -5.012 5.417 1.00 95.31 87 THR A C 1
ATOM 699 O O . THR A 1 87 ? -1.798 -5.083 6.085 1.00 95.31 87 THR A O 1
ATOM 702 N N . LEU A 1 88 ? 0.390 -5.527 5.834 1.00 94.19 88 LEU A N 1
ATOM 703 C CA . LEU A 1 88 ? 0.553 -6.275 7.085 1.00 94.19 88 LEU A CA 1
ATOM 704 C C . LEU A 1 88 ? 0.998 -5.403 8.277 1.00 94.19 88 LEU A C 1
ATOM 706 O O . LEU A 1 88 ? 1.266 -5.933 9.355 1.00 94.19 88 LEU A O 1
ATOM 710 N N . SER A 1 89 ? 1.069 -4.076 8.114 1.00 90.50 89 SER A N 1
ATOM 711 C CA . SER A 1 89 ? 1.437 -3.153 9.200 1.00 90.50 89 SER A CA 1
ATOM 712 C C . SER A 1 89 ? 0.323 -2.992 10.225 1.00 90.50 89 SER A C 1
ATOM 714 O O . SER A 1 89 ? -0.832 -2.851 9.843 1.00 90.50 89 SER A O 1
ATOM 716 N N . ALA A 1 90 ? 0.672 -3.011 11.513 1.00 74.25 90 ALA A N 1
ATOM 717 C CA . ALA A 1 90 ? -0.273 -3.058 12.634 1.00 74.25 90 ALA A CA 1
ATOM 718 C C . ALA A 1 90 ? -1.424 -2.037 12.549 1.00 74.25 90 ALA A C 1
ATOM 720 O O . ALA A 1 90 ? -1.281 -0.969 11.953 1.00 74.25 90 ALA A O 1
ATOM 721 N N . GLU A 1 91 ? -2.550 -2.359 13.183 1.00 72.12 91 GLU A N 1
ATOM 722 C CA . GLU A 1 91 ? -3.724 -1.488 13.282 1.00 72.12 91 GLU A CA 1
ATOM 723 C C . GLU A 1 91 ? -3.408 -0.127 13.926 1.00 72.12 91 GLU A C 1
ATOM 725 O O . GLU A 1 91 ? -2.484 0.030 14.729 1.00 72.12 91 GLU A O 1
ATOM 730 N N . TRP A 1 92 ? -4.230 0.863 13.586 1.00 75.12 92 TRP A N 1
ATOM 731 C CA . TRP A 1 92 ? -4.396 2.085 14.369 1.00 75.12 92 TRP A CA 1
ATOM 732 C C . TRP A 1 92 ? -5.895 2.341 14.578 1.00 75.12 92 TRP A C 1
ATOM 734 O O . TRP A 1 92 ? -6.738 1.766 13.882 1.00 75.12 92 TRP A O 1
ATOM 744 N N . GLU A 1 93 ? -6.236 3.151 15.577 1.00 70.50 93 GLU A N 1
ATOM 745 C CA . GLU A 1 93 ? -7.623 3.383 15.994 1.00 70.50 93 GLU A CA 1
ATOM 746 C C . GLU A 1 93 ? -8.510 3.846 14.826 1.00 70.50 93 GLU A C 1
ATOM 748 O O . GLU A 1 93 ? -8.297 4.920 14.284 1.00 70.50 93 GLU A O 1
ATOM 753 N N . GLY A 1 94 ? -9.522 3.059 14.448 1.00 66.62 94 GLY A N 1
ATOM 754 C CA . GLY A 1 94 ? -10.429 3.397 13.341 1.00 66.62 94 GLY A CA 1
ATOM 755 C C . GLY A 1 94 ? -10.061 2.785 11.984 1.00 66.62 94 GLY A C 1
ATOM 756 O O . GLY A 1 94 ? -10.684 3.125 10.979 1.00 66.62 94 GLY A O 1
ATOM 757 N N . THR A 1 95 ? -9.092 1.864 11.931 1.00 73.88 95 THR A N 1
ATOM 758 C CA . THR A 1 95 ? -8.852 1.055 10.723 1.00 73.88 95 THR A CA 1
ATOM 759 C C . THR A 1 95 ? -9.844 -0.100 10.574 1.00 73.88 95 THR A C 1
ATOM 761 O O . THR A 1 95 ? -10.155 -0.753 11.567 1.00 73.88 95 THR A O 1
ATOM 764 N N . PRO A 1 96 ? -10.327 -0.384 9.345 1.00 80.56 96 PRO A N 1
ATOM 765 C CA . PRO A 1 96 ? -11.029 -1.630 9.045 1.00 80.56 96 PRO A CA 1
ATOM 766 C C . PRO A 1 96 ? -10.151 -2.859 9.292 1.00 80.56 96 PRO A C 1
ATOM 768 O O . PRO A 1 96 ? -8.924 -2.734 9.375 1.00 80.56 96 PRO A O 1
ATOM 771 N N . ALA A 1 97 ? -10.782 -4.034 9.317 1.00 79.75 97 ALA A N 1
ATOM 772 C CA . ALA A 1 97 ? -10.133 -5.316 9.547 1.00 79.75 97 ALA A CA 1
ATOM 773 C C . ALA A 1 97 ? -8.843 -5.478 8.734 1.00 79.75 97 ALA A C 1
ATOM 775 O O . ALA A 1 97 ? -8.752 -5.116 7.554 1.00 79.75 97 ALA A O 1
ATOM 776 N N . GLN A 1 98 ? -7.836 -6.054 9.384 1.00 82.94 98 GLN A N 1
ATOM 777 C CA . GLN A 1 98 ? -6.533 -6.253 8.785 1.00 82.94 98 GLN A CA 1
ATOM 778 C C . GLN A 1 98 ? -6.415 -7.617 8.097 1.00 82.94 98 GLN A C 1
ATOM 780 O O . GLN A 1 98 ? -6.918 -8.635 8.574 1.00 82.94 98 GLN A O 1
ATOM 785 N N . ALA A 1 99 ? -5.681 -7.647 6.984 1.00 92.94 99 ALA A N 1
ATOM 786 C CA . ALA A 1 99 ? -5.277 -8.894 6.358 1.00 92.94 99 ALA A CA 1
ATOM 787 C C . ALA A 1 99 ? -4.273 -9.656 7.246 1.00 92.94 99 ALA A C 1
ATOM 789 O O . ALA A 1 99 ? -3.260 -9.108 7.680 1.00 92.94 99 ALA A O 1
ATOM 790 N N . ARG A 1 100 ? -4.518 -10.948 7.464 1.00 94.06 100 ARG A N 1
ATOM 791 C CA . ARG A 1 100 ? -3.598 -11.892 8.121 1.00 94.06 100 ARG A CA 1
ATOM 792 C C . ARG A 1 100 ? -2.541 -12.438 7.169 1.00 94.06 100 ARG A C 1
ATOM 794 O O . ARG A 1 100 ? -1.511 -12.944 7.599 1.00 94.06 100 ARG A O 1
ATOM 801 N N . GLY A 1 101 ? -2.787 -12.323 5.872 1.00 96.31 101 GLY A N 1
ATOM 802 C CA . GLY A 1 101 ? -1.899 -12.776 4.818 1.00 96.31 101 GLY A CA 1
ATOM 803 C C . GLY A 1 101 ? -2.146 -11.997 3.541 1.00 96.31 101 GLY A C 1
ATOM 804 O O . GLY A 1 101 ? -3.253 -11.525 3.284 1.00 96.31 101 GLY A O 1
ATOM 805 N N . VAL A 1 102 ? -1.099 -11.848 2.742 1.00 98.06 102 VAL A N 1
ATOM 806 C CA . VAL A 1 102 ? -1.151 -11.176 1.449 1.00 98.06 102 VAL A CA 1
ATOM 807 C C . VAL A 1 102 ? -0.451 -12.032 0.409 1.00 98.06 102 VAL A C 1
ATOM 809 O O . VAL A 1 102 ? 0.711 -12.411 0.569 1.00 98.06 102 VAL A O 1
ATOM 812 N N . ARG A 1 103 ? -1.162 -12.332 -0.678 1.00 98.56 103 ARG A N 1
ATOM 813 C CA . ARG A 1 103 ? -0.574 -12.868 -1.906 1.00 98.56 103 ARG A CA 1
ATOM 814 C C . ARG A 1 103 ? -0.586 -11.764 -2.939 1.00 98.56 103 ARG A C 1
ATOM 816 O O . ARG A 1 103 ? -1.650 -11.325 -3.354 1.00 98.56 103 ARG A O 1
ATOM 823 N N . LEU A 1 104 ? 0.592 -11.299 -3.327 1.00 98.69 104 LEU A N 1
ATOM 824 C CA . LEU A 1 104 ? 0.746 -10.174 -4.236 1.00 98.69 104 LEU A CA 1
ATOM 825 C C . LEU A 1 104 ? 1.451 -10.633 -5.503 1.00 98.69 104 LEU A C 1
ATOM 827 O O . LEU A 1 104 ? 2.521 -11.242 -5.455 1.00 98.69 104 LEU A O 1
ATOM 831 N N . ARG A 1 105 ? 0.872 -10.282 -6.644 1.00 98.69 105 ARG A N 1
ATOM 832 C CA . ARG A 1 105 ? 1.494 -10.388 -7.951 1.00 98.69 105 ARG A CA 1
ATOM 833 C C . ARG A 1 105 ? 1.555 -9.016 -8.605 1.00 98.69 105 ARG A C 1
ATOM 835 O O . ARG A 1 105 ? 0.528 -8.374 -8.815 1.00 98.69 105 ARG A O 1
ATOM 842 N N . LEU A 1 106 ? 2.766 -8.596 -8.953 1.00 98.44 106 LEU A N 1
ATOM 843 C CA . LEU A 1 106 ? 3.021 -7.377 -9.712 1.00 98.44 106 LEU A CA 1
ATOM 844 C C . LEU A 1 106 ? 3.485 -7.748 -11.115 1.00 98.44 106 LEU A C 1
ATOM 846 O O . LEU A 1 106 ? 4.404 -8.553 -11.258 1.00 98.44 106 LEU A O 1
ATOM 850 N N . GLU A 1 107 ? 2.891 -7.143 -12.140 1.00 97.88 107 GLU A N 1
ATOM 851 C CA . GLU A 1 107 ? 3.316 -7.312 -13.531 1.00 97.88 107 GLU A CA 1
ATOM 852 C C . GLU A 1 107 ? 3.709 -5.976 -14.153 1.00 97.88 107 GLU A C 1
ATOM 854 O O . GLU A 1 107 ? 3.036 -4.957 -13.963 1.00 97.88 107 GLU A O 1
ATOM 859 N N . LYS A 1 108 ? 4.771 -6.002 -14.960 1.00 95.12 108 LYS A N 1
ATOM 860 C CA . LYS A 1 108 ? 5.250 -4.840 -15.713 1.00 95.12 108 LYS A CA 1
ATOM 861 C C . LYS A 1 108 ? 5.031 -5.086 -17.215 1.00 95.12 108 LYS A C 1
ATOM 863 O O . LYS A 1 108 ? 5.966 -5.492 -17.908 1.00 95.12 108 LYS A O 1
ATOM 868 N N . PRO A 1 109 ? 3.804 -4.873 -17.735 1.00 93.88 109 PRO A N 1
ATOM 869 C CA . PRO A 1 109 ? 3.376 -5.336 -19.062 1.00 93.88 109 PRO A CA 1
ATOM 870 C C . PRO A 1 109 ? 4.237 -4.824 -20.218 1.00 93.88 109 PRO A C 1
ATOM 872 O O . PRO A 1 109 ? 4.384 -5.515 -21.219 1.00 93.88 109 PRO A O 1
ATOM 875 N N . HIS A 1 110 ? 4.833 -3.640 -20.077 1.00 89.88 110 HIS A N 1
ATOM 876 C CA . HIS A 1 110 ? 5.588 -2.984 -21.146 1.00 89.88 110 HIS A CA 1
ATOM 877 C C . HIS A 1 110 ? 7.112 -3.114 -21.013 1.00 89.88 110 HIS A C 1
ATOM 879 O O . HIS A 1 110 ? 7.832 -2.590 -21.857 1.00 89.88 110 HIS A O 1
ATOM 885 N N . ALA A 1 111 ? 7.619 -3.824 -19.996 1.00 89.44 111 ALA A N 1
ATOM 886 C CA . ALA A 1 111 ? 9.059 -3.911 -19.727 1.00 89.44 111 ALA A CA 1
ATOM 887 C C . ALA A 1 111 ? 9.866 -4.553 -20.864 1.00 89.44 111 ALA A C 1
ATOM 889 O O . ALA A 1 111 ? 11.001 -4.160 -21.111 1.00 89.44 111 ALA A O 1
ATOM 890 N N . LEU A 1 112 ? 9.294 -5.559 -21.533 1.00 91.44 112 LEU A N 1
ATOM 891 C CA . LEU A 1 112 ? 9.976 -6.356 -22.561 1.00 91.44 112 LEU A CA 1
ATOM 892 C C . LEU A 1 112 ? 9.247 -6.288 -23.914 1.00 91.44 112 LEU A C 1
ATOM 894 O O . LEU A 1 112 ? 9.371 -7.192 -24.742 1.00 91.44 112 LEU A O 1
ATOM 898 N N . GLY A 1 113 ? 8.465 -5.226 -24.142 1.00 88.31 113 GLY A N 1
ATOM 899 C CA . GLY A 1 113 ? 7.678 -5.056 -25.364 1.00 88.31 113 GLY A CA 1
ATOM 900 C C . GLY A 1 113 ? 6.751 -6.248 -25.633 1.00 88.31 113 GLY A C 1
ATOM 901 O O . GLY A 1 113 ? 6.075 -6.735 -24.734 1.00 88.31 113 GLY A O 1
A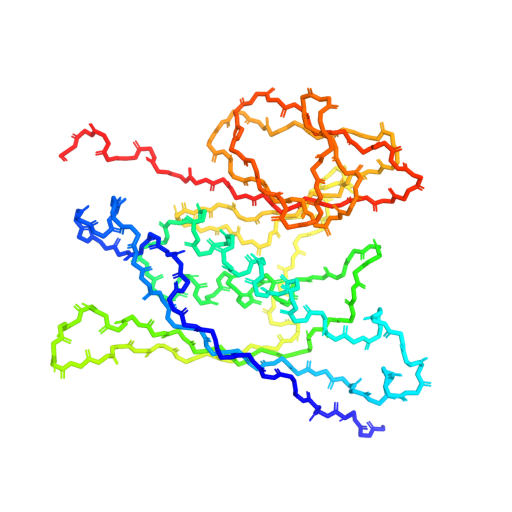TOM 902 N N . ALA A 1 114 ? 6.731 -6.735 -26.875 1.00 90.62 114 ALA A N 1
ATOM 903 C CA . ALA A 1 114 ? 5.893 -7.867 -27.284 1.00 90.62 114 ALA A CA 1
ATOM 904 C C . ALA A 1 114 ? 6.466 -9.250 -26.907 1.00 90.62 114 ALA A C 1
ATOM 906 O O . ALA A 1 114 ? 5.850 -10.267 -27.220 1.00 90.62 114 ALA A O 1
ATOM 907 N N . HIS A 1 115 ? 7.651 -9.316 -26.290 1.00 95.50 115 HIS A N 1
ATOM 908 C CA . HIS A 1 115 ? 8.353 -10.584 -26.083 1.00 95.50 115 HIS A CA 1
ATOM 909 C C . HIS A 1 115 ? 7.852 -11.355 -24.861 1.00 95.50 115 HIS A C 1
ATOM 911 O O . HIS A 1 115 ? 7.728 -12.576 -24.921 1.00 95.50 115 HIS A O 1
ATOM 917 N N . ALA A 1 116 ? 7.593 -10.658 -23.754 1.00 95.94 116 ALA A N 1
ATOM 918 C CA . ALA A 1 116 ? 7.108 -11.253 -22.514 1.00 95.94 116 ALA A CA 1
ATOM 919 C C . ALA A 1 116 ? 6.584 -10.179 -21.552 1.00 95.94 116 ALA A C 1
ATOM 921 O O . ALA A 1 116 ? 6.946 -9.007 -21.642 1.00 95.94 116 ALA A O 1
ATOM 922 N N . THR A 1 117 ? 5.791 -10.604 -20.570 1.00 96.50 117 THR A N 1
ATOM 923 C CA . THR A 1 117 ? 5.407 -9.773 -19.426 1.00 96.50 117 THR A CA 1
ATOM 924 C C . THR A 1 117 ? 6.089 -10.312 -18.172 1.00 96.50 117 THR A C 1
ATOM 926 O O . THR A 1 117 ? 5.710 -11.384 -17.695 1.00 96.50 117 THR A O 1
ATOM 929 N N . PRO A 1 118 ? 7.106 -9.619 -17.630 1.00 96.06 118 PRO A N 1
ATOM 930 C CA . PRO A 1 118 ? 7.691 -10.013 -16.361 1.00 96.06 118 PRO A CA 1
ATOM 931 C C . PRO A 1 118 ? 6.688 -9.783 -15.229 1.00 96.06 118 PRO A C 1
ATOM 933 O O . PRO A 1 118 ? 5.979 -8.770 -15.195 1.00 96.06 118 PRO A O 1
ATOM 936 N N . ALA A 1 119 ? 6.661 -10.731 -14.298 1.00 97.75 119 ALA A N 1
ATOM 937 C CA . ALA A 1 119 ? 5.826 -10.670 -13.115 1.00 97.75 119 ALA A CA 1
ATOM 938 C C . ALA A 1 119 ? 6.541 -11.272 -11.906 1.00 97.75 119 ALA A C 1
ATOM 940 O O . ALA A 1 119 ? 7.208 -12.302 -12.018 1.00 97.75 119 ALA A O 1
ATOM 941 N N . LEU A 1 120 ? 6.344 -10.651 -10.750 1.00 98.50 120 LEU A N 1
ATOM 942 C CA . LEU A 1 120 ? 6.785 -11.150 -9.455 1.00 98.50 120 LEU A CA 1
ATOM 943 C C . LEU A 1 120 ? 5.567 -11.630 -8.671 1.00 98.50 120 LEU A C 1
ATOM 945 O O . LEU A 1 120 ? 4.542 -10.958 -8.687 1.00 98.50 120 LEU A O 1
ATOM 949 N N . ASN A 1 121 ? 5.687 -12.764 -7.979 1.00 98.62 121 ASN A N 1
ATOM 950 C CA . ASN A 1 121 ? 4.649 -13.302 -7.100 1.00 98.62 121 ASN A CA 1
ATOM 951 C C . ASN A 1 121 ? 5.264 -13.508 -5.716 1.00 98.62 121 ASN A C 1
ATOM 953 O O . ASN A 1 121 ? 6.304 -14.158 -5.599 1.00 98.62 121 ASN A O 1
ATOM 957 N N . VAL A 1 122 ? 4.629 -12.969 -4.683 1.00 98.56 122 VAL A N 1
ATOM 958 C CA . VAL A 1 122 ? 5.069 -13.094 -3.293 1.00 98.56 122 VAL A CA 1
ATOM 959 C C . VAL A 1 122 ? 3.892 -13.446 -2.395 1.00 98.56 122 VAL A C 1
ATOM 961 O O . VAL A 1 122 ? 2.744 -13.114 -2.682 1.00 98.56 122 VAL A O 1
ATOM 964 N N . TYR A 1 123 ? 4.199 -14.120 -1.293 1.00 98.38 123 TYR A N 1
ATOM 965 C CA . TYR A 1 123 ? 3.274 -14.348 -0.194 1.00 98.38 123 TYR A CA 1
ATOM 966 C C . TYR A 1 123 ? 3.944 -13.940 1.116 1.00 98.38 123 TYR A C 1
ATOM 968 O O . TYR A 1 123 ? 5.133 -14.218 1.319 1.00 98.38 123 TYR A O 1
ATOM 976 N N . ARG A 1 124 ? 3.193 -13.257 1.976 1.00 97.75 124 ARG A N 1
ATOM 977 C CA . ARG A 1 124 ? 3.604 -12.836 3.318 1.00 97.75 124 ARG A CA 1
ATOM 978 C C . ARG A 1 124 ? 2.429 -13.016 4.266 1.00 97.75 124 ARG A C 1
ATOM 980 O O . ARG A 1 124 ? 1.283 -12.856 3.859 1.00 97.75 124 ARG A O 1
ATOM 987 N N . GLU A 1 125 ? 2.723 -13.310 5.520 1.00 95.44 125 GLU A N 1
ATOM 988 C CA . GLU A 1 125 ? 1.725 -13.470 6.574 1.00 95.44 125 GLU A CA 1
ATOM 989 C C . GLU A 1 125 ? 2.036 -12.566 7.761 1.00 95.44 125 GLU A C 1
ATOM 991 O O . GLU A 1 125 ? 3.164 -12.093 7.932 1.00 95.44 125 GLU A O 1
ATOM 996 N N . GLN A 1 126 ? 1.014 -12.289 8.561 1.00 89.25 126 GLN A N 1
ATOM 997 C CA . GLN A 1 126 ? 1.131 -11.471 9.755 1.00 89.25 126 GLN A CA 1
ATOM 998 C C . GLN A 1 126 ? 2.212 -12.040 10.682 1.00 89.25 126 GLN A C 1
ATOM 1000 O O . GLN A 1 126 ? 2.361 -13.249 10.838 1.00 89.25 126 GLN A O 1
ATOM 1005 N N . GLY A 1 127 ? 2.998 -11.151 11.287 1.00 88.62 127 GLY A N 1
ATOM 1006 C CA . GLY A 1 127 ? 4.119 -11.531 12.149 1.00 88.62 127 GLY A CA 1
ATOM 1007 C C . GLY A 1 127 ? 5.441 -11.775 11.416 1.00 88.62 127 GLY A C 1
ATOM 1008 O O . GLY A 1 127 ? 6.475 -11.852 12.077 1.00 88.62 127 GLY A O 1
ATOM 1009 N N . VAL A 1 128 ? 5.461 -11.814 10.074 1.00 93.75 128 VAL A N 1
ATOM 1010 C CA . VAL A 1 128 ? 6.730 -11.853 9.316 1.00 93.75 128 VAL A CA 1
ATOM 1011 C C . VAL A 1 128 ? 7.521 -10.544 9.436 1.00 93.75 128 VAL A C 1
ATOM 1013 O O . VAL A 1 128 ? 8.743 -10.535 9.295 1.00 93.75 128 VAL A O 1
ATOM 1016 N N . TYR A 1 129 ? 6.827 -9.438 9.713 1.00 91.69 129 TYR A N 1
ATOM 1017 C CA . TYR A 1 129 ? 7.407 -8.114 9.898 1.00 91.69 129 TYR A CA 1
ATOM 1018 C C . TYR A 1 129 ? 7.336 -7.679 11.353 1.00 91.69 129 TYR A C 1
ATOM 1020 O O . TYR A 1 129 ? 6.347 -7.908 12.047 1.00 91.69 129 TYR A O 1
ATOM 1028 N N . GLN A 1 130 ? 8.391 -6.998 11.784 1.00 87.00 130 GLN A N 1
ATOM 1029 C CA . GLN A 1 130 ? 8.432 -6.288 13.050 1.00 87.00 130 GLN A CA 1
ATOM 1030 C C . GLN A 1 130 ? 8.434 -4.801 12.738 1.00 87.00 130 GLN A C 1
ATOM 1032 O O . GLN A 1 130 ? 9.273 -4.331 11.969 1.00 87.00 130 GLN A O 1
ATOM 1037 N N . TYR A 1 131 ? 7.488 -4.084 13.330 1.00 85.19 131 TYR A N 1
ATOM 1038 C CA . TYR A 1 131 ? 7.398 -2.639 13.211 1.00 85.19 131 TYR A CA 1
ATOM 1039 C C . TYR A 1 131 ? 7.882 -2.027 14.519 1.00 85.19 131 TYR A C 1
ATOM 1041 O O . TYR A 1 131 ? 7.491 -2.515 15.587 1.00 85.19 131 TYR A O 1
ATOM 1049 N N . PRO A 1 132 ? 8.729 -0.988 14.470 1.00 77.75 132 PRO A N 1
ATOM 1050 C CA . PRO A 1 132 ? 9.049 -0.243 15.671 1.00 77.75 132 PRO A CA 1
ATOM 1051 C C . PRO A 1 132 ? 7.760 0.309 16.292 1.00 77.75 132 PRO A C 1
ATOM 1053 O O . PRO A 1 132 ? 6.772 0.589 15.601 1.00 77.75 132 PRO A O 1
ATOM 1056 N N . ALA A 1 133 ? 7.773 0.449 17.618 1.00 75.12 133 ALA A N 1
ATOM 1057 C CA . ALA A 1 133 ? 6.747 1.222 18.302 1.00 75.12 133 ALA A CA 1
ATOM 1058 C C . ALA A 1 133 ? 6.745 2.658 17.762 1.00 75.12 133 ALA A C 1
ATOM 1060 O O . ALA A 1 133 ? 7.747 3.124 17.218 1.00 75.12 133 ALA A O 1
ATOM 1061 N N . PHE A 1 134 ? 5.625 3.357 17.928 1.00 74.00 134 PHE A N 1
ATOM 1062 C CA . PHE A 1 134 ? 5.521 4.739 17.488 1.00 74.00 134 PHE A CA 1
ATOM 1063 C C . PHE A 1 134 ? 6.614 5.608 18.133 1.00 74.00 134 PHE A C 1
ATOM 1065 O O . PHE A 1 134 ? 6.728 5.675 19.359 1.00 74.00 134 PHE A O 1
ATOM 1072 N N . GLU A 1 135 ? 7.403 6.298 17.313 1.00 67.19 135 GLU A N 1
ATOM 1073 C CA . GLU A 1 135 ? 8.313 7.342 17.768 1.00 67.19 135 GLU A CA 1
ATOM 1074 C C . GLU A 1 135 ? 7.490 8.556 18.214 1.00 67.19 135 GLU A C 1
ATOM 1076 O O . GLU A 1 135 ? 6.634 9.051 17.473 1.00 67.19 135 GLU A O 1
ATOM 1081 N N . GLY A 1 136 ? 7.716 9.018 19.449 1.00 62.84 136 GLY A N 1
ATOM 1082 C CA . GLY A 1 136 ? 6.997 10.168 20.009 1.00 62.84 136 GLY A CA 1
ATOM 1083 C C . GLY A 1 136 ? 5.469 10.024 19.980 1.00 62.84 136 GLY A C 1
ATOM 1084 O O . GLY A 1 136 ? 4.781 11.022 19.784 1.00 62.84 136 GLY A O 1
ATOM 1085 N N . GLU A 1 137 ? 4.966 8.788 20.113 1.00 65.56 137 GLU A N 1
ATOM 1086 C CA . GLU A 1 137 ? 3.546 8.377 20.090 1.00 65.56 137 GLU A CA 1
ATOM 1087 C C . GLU A 1 137 ? 2.792 8.579 18.763 1.00 65.56 137 GLU A C 1
ATOM 1089 O O . GLU A 1 137 ? 1.647 8.150 18.655 1.00 65.56 137 GLU A O 1
ATOM 1094 N N . ASN A 1 138 ? 3.418 9.150 17.727 1.00 83.38 138 ASN A N 1
ATOM 1095 C CA . ASN A 1 138 ? 2.688 9.595 16.535 1.00 83.38 138 ASN A CA 1
ATOM 1096 C C . ASN A 1 138 ? 3.234 9.070 15.206 1.00 83.38 138 ASN A C 1
ATOM 1098 O O . ASN A 1 138 ? 2.488 9.063 14.236 1.00 83.38 138 ASN A O 1
ATOM 1102 N N . LEU A 1 139 ? 4.484 8.603 15.114 1.00 88.44 139 LEU A N 1
ATOM 1103 C CA . LEU A 1 139 ? 5.051 8.108 13.850 1.00 88.44 139 LEU A CA 1
ATOM 1104 C C . LEU A 1 139 ? 5.461 6.638 13.933 1.00 88.44 139 LEU A C 1
ATOM 1106 O O . LEU A 1 139 ? 6.263 6.269 14.779 1.00 88.44 139 LEU A O 1
ATOM 1110 N N . GLN A 1 140 ? 4.977 5.813 13.010 1.00 90.62 140 GLN A N 1
ATOM 1111 C CA . GLN A 1 140 ? 5.419 4.432 12.825 1.00 90.62 140 GLN A CA 1
ATOM 1112 C C . GLN A 1 140 ? 6.082 4.278 11.457 1.00 90.62 140 GLN A C 1
ATOM 1114 O O . GLN A 1 140 ? 5.459 4.510 10.420 1.00 90.62 140 GLN A O 1
ATOM 1119 N N . GLU A 1 141 ? 7.338 3.843 11.440 1.00 92.62 141 GLU A N 1
ATOM 1120 C CA . GLU A 1 141 ? 8.000 3.440 10.202 1.00 92.62 141 GLU A CA 1
ATOM 1121 C C . GLU A 1 141 ? 7.462 2.077 9.738 1.00 92.62 141 GLU A C 1
ATOM 1123 O O . GLU A 1 141 ? 7.437 1.108 10.499 1.00 92.62 141 GLU A O 1
ATOM 1128 N N . ILE A 1 142 ? 7.004 2.013 8.487 1.00 94.31 142 ILE A N 1
ATOM 1129 C CA . ILE A 1 142 ? 6.454 0.800 7.863 1.00 94.31 142 ILE A CA 1
ATOM 1130 C C . ILE A 1 142 ? 7.516 0.116 7.007 1.00 94.31 142 ILE A C 1
ATOM 1132 O O . ILE A 1 142 ? 7.659 -1.109 7.034 1.00 94.31 142 ILE A O 1
ATOM 1136 N N . ASP A 1 143 ? 8.238 0.909 6.222 1.00 95.38 143 ASP A N 1
ATOM 1137 C CA . ASP A 1 143 ? 9.325 0.439 5.380 1.00 95.38 143 ASP A CA 1
ATOM 1138 C C . ASP A 1 143 ? 10.363 1.545 5.202 1.00 95.38 143 ASP A C 1
ATOM 1140 O O . ASP A 1 143 ? 10.027 2.724 5.091 1.00 95.38 143 ASP A O 1
ATOM 1144 N N . SER A 1 144 ? 11.628 1.158 5.151 1.00 94.44 144 SER A N 1
ATOM 1145 C CA . SER A 1 144 ? 12.738 2.067 4.902 1.00 94.44 144 SER A CA 1
ATOM 1146 C C . SER A 1 144 ? 13.746 1.336 4.043 1.00 94.44 144 SER A C 1
ATOM 1148 O O . SER A 1 144 ? 14.333 0.327 4.438 1.00 94.44 144 SER A O 1
ATOM 1150 N N . ASN A 1 145 ? 13.883 1.812 2.814 1.00 93.38 145 ASN A N 1
ATOM 1151 C CA . ASN A 1 145 ? 14.726 1.199 1.809 1.00 93.38 145 ASN A CA 1
ATOM 1152 C C . ASN A 1 145 ? 15.526 2.284 1.077 1.00 93.38 145 ASN A C 1
ATOM 1154 O O . ASN A 1 145 ? 15.504 3.463 1.432 1.00 93.38 145 ASN A O 1
ATOM 1158 N N . ARG A 1 146 ? 16.289 1.881 0.059 1.00 91.38 146 ARG A N 1
ATOM 1159 C CA . ARG A 1 146 ? 17.121 2.817 -0.702 1.00 91.38 146 ARG A CA 1
ATOM 1160 C C . ARG A 1 146 ? 16.298 3.906 -1.400 1.00 91.38 146 ARG A C 1
ATOM 1162 O O . ARG A 1 146 ? 16.773 5.031 -1.511 1.00 91.38 146 ARG A O 1
ATOM 1169 N N . ASP A 1 147 ? 15.100 3.575 -1.859 1.00 91.62 147 ASP A N 1
ATOM 1170 C CA . ASP A 1 147 ? 14.306 4.396 -2.773 1.00 91.62 147 ASP A CA 1
ATOM 1171 C C . ASP A 1 147 ? 13.437 5.397 -1.999 1.00 91.62 147 ASP A C 1
ATOM 1173 O O . ASP A 1 147 ? 13.289 6.559 -2.394 1.00 91.62 147 ASP A O 1
ATOM 1177 N N . CYS A 1 148 ? 12.884 4.951 -0.871 1.00 93.50 148 CYS A N 1
ATOM 1178 C CA . CYS A 1 148 ? 12.009 5.755 -0.037 1.00 93.50 148 CYS A CA 1
ATOM 1179 C C . CYS A 1 148 ? 11.951 5.270 1.415 1.00 93.50 148 CYS A C 1
ATOM 1181 O O . CYS A 1 148 ? 12.246 4.110 1.723 1.00 93.50 148 CYS A O 1
ATOM 1183 N N . ARG A 1 149 ? 11.428 6.141 2.275 1.00 94.44 149 ARG A N 1
ATOM 1184 C CA . ARG A 1 149 ? 10.872 5.782 3.578 1.00 94.44 149 ARG A CA 1
ATOM 1185 C C . ARG A 1 149 ? 9.354 5.909 3.536 1.00 94.44 149 ARG A C 1
ATOM 1187 O O . ARG A 1 149 ? 8.825 6.934 3.109 1.00 94.44 149 ARG A O 1
ATOM 1194 N N . VAL A 1 150 ? 8.663 4.871 3.991 1.00 95.50 150 VAL A N 1
ATOM 1195 C CA . VAL A 1 150 ? 7.211 4.832 4.157 1.00 95.50 150 VAL A CA 1
ATOM 1196 C C . VAL A 1 150 ? 6.900 4.811 5.643 1.00 95.50 150 VAL A C 1
ATOM 1198 O O . VAL A 1 150 ? 7.327 3.910 6.369 1.00 95.50 150 VAL A O 1
ATOM 1201 N N . SER A 1 151 ? 6.122 5.783 6.097 1.00 93.94 151 SER A N 1
ATOM 1202 C CA . SER A 1 151 ? 5.695 5.880 7.488 1.00 93.94 151 SER A CA 1
ATOM 1203 C C . SER A 1 151 ? 4.209 6.180 7.589 1.00 93.94 151 SER A C 1
ATOM 1205 O O . SER A 1 151 ? 3.603 6.801 6.714 1.00 93.94 151 SER A O 1
ATOM 1207 N N . ARG A 1 152 ? 3.609 5.723 8.681 1.00 93.25 152 ARG A N 1
ATOM 1208 C CA . ARG A 1 152 ? 2.280 6.141 9.099 1.00 93.25 152 ARG A CA 1
ATOM 1209 C C . ARG A 1 152 ? 2.421 7.157 10.211 1.00 93.25 152 ARG A C 1
ATOM 1211 O O . ARG A 1 152 ? 3.173 6.933 11.156 1.00 93.25 152 ARG A O 1
ATOM 1218 N N . VAL A 1 153 ? 1.668 8.241 10.106 1.00 92.25 153 VAL A N 1
ATOM 1219 C CA . VAL A 1 153 ? 1.586 9.247 11.159 1.00 92.25 153 VAL A CA 1
ATOM 1220 C C . VAL A 1 153 ? 0.169 9.294 11.688 1.00 92.25 153 VAL A C 1
ATOM 1222 O O . VAL A 1 153 ? -0.764 9.509 10.922 1.00 92.25 153 VAL A O 1
ATOM 1225 N N . VAL A 1 154 ? 0.017 9.099 12.987 1.00 92.00 154 VAL A N 1
ATOM 1226 C CA . VAL A 1 154 ? -1.225 9.307 13.718 1.00 92.00 154 VAL A CA 1
ATOM 1227 C C . VAL A 1 154 ? -1.246 10.751 14.214 1.00 92.00 154 VAL A C 1
ATOM 1229 O O . VAL A 1 154 ? -0.266 11.249 14.760 1.00 92.00 154 VAL A O 1
ATOM 1232 N N . VAL A 1 155 ? -2.358 11.440 13.983 1.00 91.81 155 VAL A N 1
ATOM 1233 C CA . VAL A 1 155 ? -2.580 12.825 14.390 1.00 91.81 155 VAL A CA 1
ATOM 1234 C C . VAL A 1 155 ? -3.768 12.833 15.356 1.00 91.81 155 VAL A C 1
ATOM 1236 O O . VAL A 1 155 ? -4.900 12.605 14.915 1.00 91.81 155 VAL A O 1
ATOM 1239 N N . PRO A 1 156 ? -3.559 13.070 16.664 1.00 92.06 156 PRO A N 1
ATOM 1240 C CA . PRO A 1 156 ? -4.647 13.076 17.640 1.00 92.06 156 PRO A CA 1
ATOM 1241 C C . PRO A 1 156 ? -5.632 14.232 17.381 1.00 92.06 156 PRO A C 1
ATOM 1243 O O . PRO A 1 156 ? -5.301 15.165 16.640 1.00 92.06 156 PRO A O 1
ATOM 1246 N N . PRO A 1 157 ? -6.833 14.215 17.988 1.00 92.81 157 PRO A N 1
ATOM 1247 C CA . PRO A 1 157 ? -7.789 15.320 17.898 1.00 92.81 157 PRO A CA 1
ATOM 1248 C C . PRO A 1 157 ? -7.155 16.673 18.255 1.00 92.81 157 PRO A C 1
ATOM 1250 O O . PRO A 1 157 ? -6.542 16.822 19.312 1.00 92.81 157 PRO A O 1
ATOM 1253 N N . GLY A 1 158 ? -7.288 17.668 17.372 1.00 92.81 158 GLY A N 1
ATOM 1254 C CA . GLY A 1 158 ? -6.668 18.991 17.534 1.00 92.81 158 GLY A CA 1
ATOM 1255 C C . GLY A 1 158 ? -5.148 19.024 17.322 1.00 92.81 158 GLY A C 1
ATOM 1256 O O . GLY A 1 158 ? -4.547 20.095 17.418 1.00 92.81 158 GLY A O 1
ATOM 1257 N N . GLY A 1 159 ? -4.530 17.876 17.041 1.00 92.44 159 GLY A N 1
ATOM 1258 C CA . GLY A 1 159 ? -3.106 17.739 16.781 1.00 92.44 159 GLY A CA 1
ATOM 1259 C C . GLY A 1 159 ? -2.709 18.188 15.380 1.00 92.44 159 GLY A C 1
ATOM 1260 O O . GLY A 1 159 ? -3.543 18.396 14.488 1.00 92.44 159 GLY A O 1
ATOM 1261 N N . THR A 1 160 ? -1.400 18.304 15.184 1.00 92.56 160 THR A N 1
ATOM 1262 C CA . THR A 1 160 ? -0.817 18.686 13.905 1.00 92.56 160 THR A CA 1
ATOM 1263 C C . THR A 1 160 ? 0.363 17.805 13.523 1.00 92.56 160 THR A C 1
ATOM 1265 O O . THR A 1 160 ? 0.993 17.165 14.364 1.00 92.56 160 THR A O 1
ATOM 1268 N N . PHE A 1 161 ? 0.651 17.763 12.226 1.00 90.50 161 PHE A N 1
ATOM 1269 C CA . PHE A 1 161 ? 1.831 17.117 11.678 1.00 90.50 161 PHE A CA 1
ATOM 1270 C C . PHE A 1 161 ? 2.431 17.973 10.567 1.00 90.50 161 PHE A C 1
ATOM 1272 O O . PHE A 1 161 ? 1.773 18.284 9.574 1.00 90.50 161 PHE A O 1
ATOM 1279 N N . ALA A 1 162 ? 3.710 18.301 10.698 1.00 88.38 162 ALA A N 1
ATOM 1280 C CA . ALA A 1 162 ? 4.494 18.891 9.628 1.00 88.38 162 ALA A CA 1
ATOM 1281 C C . ALA A 1 162 ? 5.665 17.949 9.314 1.00 88.38 162 ALA A C 1
ATOM 1283 O O . ALA A 1 162 ? 6.408 17.595 10.233 1.00 88.38 162 ALA A O 1
ATOM 1284 N N . PRO A 1 163 ? 5.844 17.525 8.049 1.00 82.81 163 PRO A N 1
ATOM 1285 C CA . PRO A 1 163 ? 7.024 16.761 7.680 1.00 82.81 163 PRO A CA 1
ATOM 1286 C C . PRO A 1 163 ? 8.285 17.607 7.899 1.00 82.81 163 PRO A C 1
ATOM 1288 O O . PRO A 1 163 ? 8.263 18.832 7.748 1.00 82.81 163 PRO A O 1
ATOM 1291 N N . SER A 1 164 ? 9.395 16.951 8.234 1.00 76.25 164 SER A N 1
ATOM 1292 C CA . SER A 1 164 ? 10.714 17.585 8.268 1.00 76.25 164 SER A CA 1
ATOM 1293 C C . SER A 1 164 ? 11.153 18.036 6.865 1.00 76.25 164 SER A C 1
ATOM 1295 O O . SER A 1 164 ? 10.453 17.841 5.870 1.00 76.25 164 SER A O 1
ATOM 1297 N N . SER A 1 165 ? 12.335 18.646 6.754 1.00 73.25 165 SER A N 1
ATOM 1298 C CA . SER A 1 165 ? 12.937 18.944 5.449 1.00 73.25 165 SER A CA 1
ATOM 1299 C C . SER A 1 165 ? 13.043 17.680 4.590 1.00 73.25 165 SER A C 1
ATOM 1301 O O . SER A 1 165 ? 13.543 16.670 5.074 1.00 73.25 165 SER A O 1
ATOM 1303 N N . GLY A 1 166 ? 12.608 17.746 3.330 1.00 76.19 166 GLY A N 1
ATOM 1304 C CA . GLY A 1 166 ? 12.650 16.625 2.390 1.00 76.19 166 GLY A CA 1
ATOM 1305 C C . GLY A 1 166 ? 11.558 16.726 1.323 1.00 76.19 166 GLY A C 1
ATOM 1306 O O . GLY A 1 166 ? 10.815 17.712 1.261 1.00 76.19 166 GLY A O 1
ATOM 1307 N N . ARG A 1 167 ? 11.462 15.710 0.459 1.00 83.06 167 ARG A N 1
ATOM 1308 C CA . ARG A 1 167 ? 10.380 15.578 -0.529 1.00 83.06 167 ARG A CA 1
ATOM 1309 C C . ARG A 1 167 ? 9.370 14.554 -0.038 1.00 83.06 167 ARG A C 1
ATOM 1311 O O . ARG A 1 167 ? 9.607 13.354 -0.156 1.00 83.06 167 ARG A O 1
ATOM 1318 N N . PHE A 1 168 ? 8.236 15.045 0.454 1.00 89.44 168 PHE A N 1
ATOM 1319 C CA . PHE A 1 168 ? 7.171 14.198 0.968 1.00 89.44 168 PHE A CA 1
ATOM 1320 C C . PHE A 1 168 ? 5.960 14.193 0.041 1.00 89.44 168 PHE A C 1
ATOM 1322 O O . PHE A 1 168 ? 5.429 15.240 -0.343 1.00 89.44 168 PHE A O 1
ATOM 1329 N N . ALA A 1 169 ? 5.492 12.991 -0.268 1.00 93.38 169 ALA A N 1
ATOM 1330 C CA . ALA A 1 169 ? 4.122 12.746 -0.679 1.00 93.38 169 ALA A CA 1
ATOM 1331 C C . ALA A 1 169 ? 3.352 12.2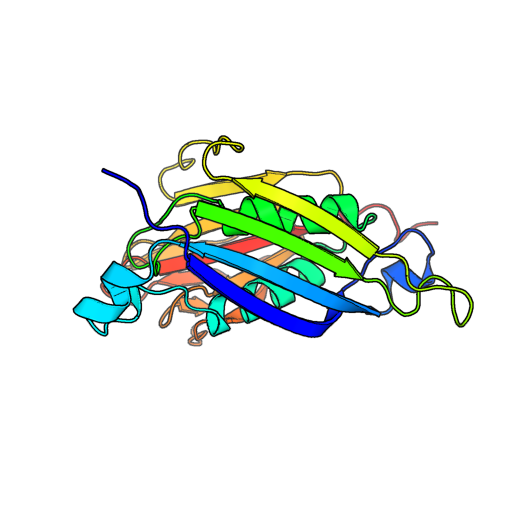53 0.547 1.00 93.38 169 ALA A C 1
ATOM 1333 O O . ALA A 1 169 ? 3.833 11.379 1.267 1.00 93.38 169 ALA A O 1
ATOM 1334 N N . ILE A 1 170 ? 2.177 12.817 0.806 1.00 94.62 170 ILE A N 1
ATOM 1335 C CA . ILE A 1 170 ? 1.386 12.495 1.995 1.00 94.62 170 ILE A CA 1
ATOM 1336 C C . ILE A 1 170 ? -0.060 12.254 1.575 1.00 94.62 170 ILE A C 1
ATOM 1338 O O . ILE A 1 170 ? -0.658 13.095 0.901 1.00 94.62 170 ILE A O 1
ATOM 1342 N N . LEU A 1 171 ? -0.608 11.110 1.974 1.00 95.38 171 LEU A N 1
ATOM 1343 C CA . LEU A 1 171 ? -1.981 10.681 1.731 1.00 95.38 171 LEU A CA 1
ATOM 1344 C C . LEU A 1 171 ? -2.793 10.774 3.025 1.00 95.38 171 LEU A C 1
ATOM 1346 O O . LEU A 1 171 ? -2.374 10.242 4.053 1.00 95.38 171 LEU A O 1
ATOM 1350 N N . SER A 1 172 ? -3.973 11.389 2.958 1.00 94.69 172 SER A N 1
ATOM 1351 C CA . SER A 1 172 ? -4.953 11.319 4.043 1.00 94.69 172 SER A CA 1
ATOM 1352 C C . SER A 1 172 ? -5.590 9.931 4.096 1.00 94.69 172 SER A C 1
ATOM 1354 O O . SER A 1 172 ? -6.178 9.495 3.103 1.00 94.69 172 SER A O 1
ATOM 1356 N N . LEU A 1 173 ? -5.500 9.246 5.238 1.00 92.94 173 LEU A N 1
ATOM 1357 C CA . LEU A 1 173 ? -6.179 7.959 5.458 1.00 92.94 173 LEU A CA 1
ATOM 1358 C C . LEU A 1 173 ? -7.583 8.131 6.043 1.00 92.94 173 LEU A C 1
ATOM 1360 O O . LEU A 1 173 ? -8.345 7.171 6.106 1.00 92.94 173 LEU A O 1
ATOM 1364 N N . CYS A 1 174 ? -7.922 9.351 6.456 1.00 90.12 174 CYS A N 1
ATOM 1365 C CA . CYS A 1 174 ? -9.184 9.674 7.099 1.00 90.12 174 CYS A CA 1
ATOM 1366 C C . CYS A 1 174 ? -9.875 10.821 6.389 1.00 90.12 174 CYS A C 1
ATOM 1368 O O . CYS A 1 174 ? -9.263 11.642 5.697 1.00 90.12 174 CYS A O 1
ATOM 1370 N N . ASP A 1 175 ? -11.168 10.897 6.634 1.00 81.94 175 ASP A N 1
ATOM 1371 C CA . ASP A 1 175 ? -11.916 12.116 6.454 1.00 81.94 175 ASP A CA 1
ATOM 1372 C C . ASP A 1 175 ? -11.542 13.124 7.557 1.00 81.94 175 ASP A C 1
ATOM 1374 O O . ASP A 1 175 ? -11.208 12.743 8.673 1.00 81.94 175 ASP A O 1
ATOM 1378 N N . ASP A 1 176 ? -11.560 14.419 7.227 1.00 84.06 176 ASP A N 1
ATOM 1379 C CA . ASP A 1 176 ? -11.386 15.542 8.174 1.00 84.06 176 ASP A CA 1
ATOM 1380 C C . ASP A 1 176 ? -9.957 15.931 8.597 1.00 84.06 176 ASP A C 1
ATOM 1382 O O . ASP A 1 176 ? -9.759 16.647 9.586 1.00 84.06 176 ASP A O 1
ATOM 1386 N N . LEU A 1 177 ? -8.964 15.597 7.774 1.00 92.50 177 LEU A N 1
ATOM 1387 C CA . LEU A 1 177 ? -7.650 16.241 7.825 1.00 92.50 177 LEU A CA 1
ATOM 1388 C C . LEU A 1 177 ? -7.634 17.526 6.991 1.00 92.50 177 LEU A C 1
ATOM 1390 O O . LEU A 1 177 ? -8.243 17.608 5.925 1.00 92.50 177 LEU A O 1
ATOM 1394 N N . TYR A 1 178 ? -6.936 18.550 7.480 1.00 93.56 178 TYR A N 1
ATOM 1395 C CA . TYR A 1 178 ? -6.836 19.854 6.826 1.00 93.56 178 TYR A CA 1
ATOM 1396 C C . TYR A 1 178 ? -5.395 20.158 6.441 1.00 93.56 178 TYR A C 1
ATOM 1398 O O . TYR A 1 178 ? -4.482 19.944 7.234 1.00 93.56 178 TYR A O 1
ATOM 1406 N N . TRP A 1 179 ? -5.203 20.720 5.252 1.00 91.19 179 TRP A N 1
ATOM 1407 C CA . TRP A 1 179 ? -3.904 21.139 4.735 1.00 91.19 179 TRP A CA 1
ATOM 1408 C C . TRP A 1 179 ? -4.016 22.551 4.166 1.00 91.19 179 TRP A C 1
ATOM 1410 O O . TRP A 1 179 ? -4.856 22.811 3.305 1.00 91.19 179 TRP A O 1
ATOM 1420 N N . GLY A 1 180 ? -3.228 23.494 4.691 1.00 87.69 180 GLY A N 1
ATOM 1421 C CA . GLY A 1 180 ? -3.322 24.905 4.283 1.00 87.69 180 GLY A CA 1
ATOM 1422 C C . GLY A 1 180 ? -4.702 25.540 4.532 1.00 87.69 180 GLY A C 1
ATOM 1423 O O . GLY A 1 180 ? -5.062 26.508 3.872 1.00 87.69 180 GLY A O 1
ATOM 1424 N N . GLY A 1 181 ? -5.492 24.986 5.459 1.00 89.00 181 GLY A N 1
ATOM 1425 C CA . GLY A 1 181 ? -6.863 25.421 5.749 1.00 89.00 181 GLY A CA 1
ATOM 1426 C C . GLY A 1 181 ? -7.953 24.746 4.909 1.00 89.00 181 GLY A C 1
ATOM 1427 O O . GLY A 1 181 ? -9.129 24.890 5.243 1.00 89.00 181 GLY A O 1
ATOM 1428 N N . GLU A 1 182 ? -7.595 23.965 3.889 1.00 91.31 182 GLU A N 1
ATOM 1429 C CA . GLU A 1 182 ? -8.540 23.196 3.075 1.00 91.31 182 GLU A CA 1
ATOM 1430 C C . GLU A 1 182 ? -8.710 21.774 3.609 1.00 91.31 182 GLU A C 1
ATOM 1432 O O . GLU A 1 182 ? -7.738 21.131 4.004 1.00 91.31 182 GLU A O 1
ATOM 1437 N N . ARG A 1 183 ? -9.942 21.256 3.582 1.00 93.81 183 ARG A N 1
ATOM 1438 C CA . ARG A 1 183 ? -10.225 19.860 3.933 1.00 93.81 183 ARG A CA 1
ATOM 1439 C C . ARG A 1 183 ? -9.684 18.928 2.846 1.00 93.81 183 ARG A C 1
ATOM 1441 O O . ARG A 1 183 ? -9.995 19.095 1.666 1.00 93.81 183 ARG A O 1
ATOM 1448 N N . VAL A 1 184 ? -8.939 17.910 3.254 1.00 93.69 184 VAL A N 1
ATOM 1449 C CA . VAL A 1 184 ? -8.459 16.820 2.404 1.00 93.69 184 VAL A CA 1
ATOM 1450 C C . VAL A 1 184 ? -9.254 15.560 2.768 1.00 93.69 184 VAL A C 1
ATOM 1452 O O . VAL A 1 184 ? -9.180 15.116 3.911 1.00 93.69 184 VAL A O 1
ATOM 1455 N N . PRO A 1 185 ? -10.059 15.000 1.845 1.00 93.31 185 PRO A N 1
ATOM 1456 C CA . PRO A 1 185 ? -10.809 13.773 2.114 1.00 93.31 185 PRO A CA 1
ATOM 1457 C C . PRO A 1 185 ? -9.879 12.555 2.190 1.00 93.31 185 PRO A C 1
ATOM 1459 O O . PRO A 1 185 ? -8.739 12.613 1.711 1.00 93.31 185 PRO A O 1
ATOM 14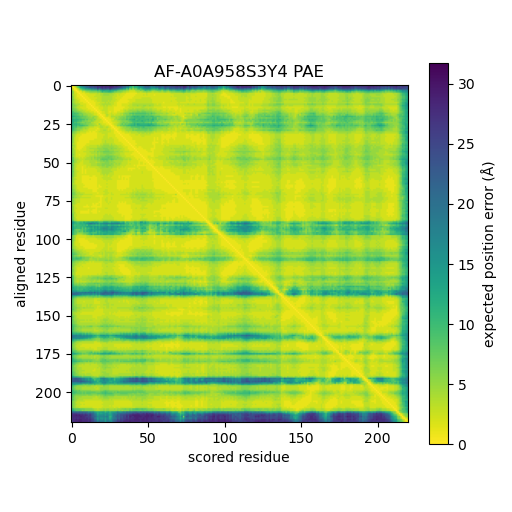62 N N . ALA A 1 186 ? -10.391 11.436 2.709 1.00 91.94 186 ALA A N 1
ATOM 1463 C CA . ALA A 1 186 ? -9.695 10.152 2.644 1.00 91.94 186 ALA A CA 1
ATOM 1464 C C . ALA A 1 186 ? -9.299 9.817 1.191 1.00 91.94 186 ALA A C 1
ATOM 1466 O O . ALA A 1 186 ? -10.055 10.052 0.244 1.00 91.94 186 ALA A O 1
ATOM 1467 N N . GLY A 1 187 ? -8.074 9.326 0.994 1.00 93.44 187 GLY A N 1
ATOM 1468 C CA . GLY A 1 187 ? -7.501 9.085 -0.335 1.00 93.44 187 GLY A CA 1
ATOM 1469 C C . GLY A 1 187 ? -6.979 10.344 -1.048 1.00 93.44 187 GLY A C 1
ATOM 1470 O O . GLY A 1 187 ? -6.406 10.247 -2.136 1.00 93.44 187 GLY A O 1
ATOM 1471 N N . GLY A 1 188 ? -7.139 11.532 -0.457 1.00 94.31 188 GLY A N 1
ATOM 1472 C CA . GLY A 1 188 ? -6.567 12.776 -0.961 1.00 94.31 188 GLY A CA 1
ATOM 1473 C C . GLY A 1 188 ? -5.073 12.882 -0.649 1.00 94.31 188 GLY A C 1
ATOM 1474 O O . GLY A 1 188 ? -4.673 12.850 0.513 1.00 94.31 188 GLY A O 1
ATOM 1475 N N . ALA A 1 189 ? -4.244 13.048 -1.683 1.00 93.44 189 ALA A N 1
ATOM 1476 C CA . ALA A 1 189 ? -2.796 13.216 -1.541 1.00 93.44 189 ALA A CA 1
ATOM 1477 C C . ALA A 1 189 ? -2.351 14.680 -1.710 1.00 93.44 189 ALA A C 1
ATOM 1479 O O . ALA A 1 189 ? -2.966 15.454 -2.456 1.00 93.44 189 ALA A O 1
ATOM 1480 N N . ARG A 1 190 ? -1.258 15.060 -1.044 1.00 92.56 190 ARG A N 1
ATOM 1481 C CA . ARG A 1 190 ? -0.536 16.328 -1.232 1.00 92.56 190 ARG A CA 1
ATOM 1482 C C . ARG A 1 190 ? 0.964 16.075 -1.322 1.00 92.56 190 ARG A C 1
ATOM 1484 O O . ARG A 1 190 ? 1.483 15.133 -0.729 1.00 92.56 190 ARG A O 1
ATOM 1491 N N . TYR A 1 191 ? 1.652 16.958 -2.035 1.00 86.94 191 TYR A N 1
ATOM 1492 C CA . TYR A 1 191 ? 3.110 17.000 -2.102 1.00 86.94 191 TYR A CA 1
ATOM 1493 C C . TYR A 1 191 ? 3.559 18.210 -1.300 1.00 86.94 191 TYR A C 1
ATOM 1495 O O . TYR A 1 191 ? 3.168 19.331 -1.625 1.00 86.94 191 TYR A O 1
ATOM 1503 N N . SER A 1 192 ? 4.299 17.987 -0.218 1.00 68.56 192 SER A N 1
ATOM 1504 C CA . SER A 1 192 ? 4.652 19.050 0.721 1.00 68.56 192 SER A CA 1
ATOM 1505 C C . SER A 1 192 ? 6.132 19.016 1.061 1.00 68.56 192 SER A C 1
ATOM 1507 O O . SER A 1 192 ? 6.761 17.962 1.135 1.00 68.56 192 SER A O 1
ATOM 1509 N N . ASN A 1 193 ? 6.655 20.209 1.300 1.00 64.62 193 ASN A N 1
ATOM 1510 C CA . ASN A 1 193 ? 7.939 20.464 1.933 1.00 64.62 193 ASN A CA 1
ATOM 1511 C C . ASN A 1 193 ? 7.810 21.468 3.097 1.00 64.62 193 ASN A C 1
ATOM 1513 O O . ASN A 1 193 ? 8.831 21.927 3.600 1.00 64.62 193 ASN A O 1
ATOM 1517 N N . SER A 1 194 ? 6.590 21.903 3.457 1.00 65.38 194 SER A N 1
ATOM 1518 C CA . SER A 1 194 ? 6.437 23.092 4.316 1.00 65.38 194 SER A CA 1
ATOM 1519 C C . SER A 1 194 ? 5.077 23.305 4.984 1.00 65.38 194 SER A C 1
ATOM 1521 O O . SER A 1 194 ? 5.030 23.957 6.023 1.00 65.38 194 SER A O 1
ATOM 1523 N N . LEU A 1 195 ? 3.971 22.807 4.421 1.00 72.62 195 LEU A N 1
ATOM 1524 C CA . LEU A 1 195 ? 2.642 23.042 4.992 1.00 72.62 195 LEU A CA 1
ATOM 1525 C C . LEU A 1 195 ? 2.240 21.950 5.987 1.00 72.62 195 LEU A C 1
ATOM 1527 O O . LEU A 1 195 ? 2.404 20.757 5.713 1.00 72.62 195 LEU A O 1
ATOM 1531 N N . GLU A 1 196 ? 1.691 22.408 7.112 1.00 88.19 196 GLU A N 1
ATOM 1532 C CA . GLU A 1 196 ? 1.219 21.610 8.241 1.00 88.19 196 GLU A CA 1
ATOM 1533 C C . GLU A 1 196 ? -0.147 20.972 7.951 1.00 88.19 196 GLU A C 1
ATOM 1535 O O . GLU A 1 196 ? -1.052 21.589 7.375 1.00 88.19 196 GLU A O 1
ATOM 1540 N N . TRP A 1 197 ? -0.279 19.720 8.372 1.00 92.44 197 TRP A N 1
ATOM 1541 C CA . TRP A 1 197 ? -1.526 18.981 8.449 1.00 92.44 197 TRP A CA 1
ATOM 1542 C C . TRP A 1 197 ? -2.149 19.174 9.821 1.00 92.44 197 TRP A C 1
ATOM 1544 O O . TRP A 1 197 ? -1.464 19.067 10.835 1.00 92.44 197 TRP A O 1
ATOM 1554 N N . VAL A 1 198 ? -3.453 19.415 9.858 1.00 94.25 198 VAL A N 1
ATOM 1555 C CA . VAL A 1 198 ? -4.194 19.652 11.099 1.00 94.25 198 VAL A CA 1
ATOM 1556 C C . VAL A 1 198 ? -5.365 18.686 11.173 1.00 94.25 198 VAL A C 1
ATOM 1558 O O . VAL A 1 198 ? -6.195 18.649 10.260 1.00 94.25 198 VAL A O 1
ATOM 1561 N N . ASN A 1 199 ? -5.467 17.943 12.272 1.00 94.00 199 ASN A N 1
ATOM 1562 C CA . ASN A 1 199 ? -6.664 17.174 12.581 1.00 94.00 199 ASN A CA 1
ATOM 1563 C C . ASN A 1 199 ? -7.655 18.069 13.335 1.00 94.00 199 ASN A C 1
ATOM 1565 O O . ASN A 1 199 ? -7.419 18.452 14.480 1.00 94.00 199 ASN A O 1
ATOM 1569 N N . ARG A 1 200 ? -8.772 18.417 12.690 1.00 92.06 200 ARG A N 1
ATOM 1570 C CA . ARG A 1 200 ? -9.842 19.226 13.307 1.00 92.06 200 ARG A CA 1
ATOM 1571 C C . ARG A 1 200 ? -11.026 18.391 13.793 1.00 92.06 200 ARG A C 1
ATOM 1573 O O . ARG A 1 200 ? -12.021 18.962 14.236 1.00 92.06 200 ARG A O 1
ATOM 1580 N N . SER A 1 201 ? -10.948 17.072 13.664 1.00 88.06 201 SER A N 1
ATOM 1581 C CA . SER A 1 201 ? -12.001 16.164 14.103 1.00 88.06 201 SER A CA 1
ATOM 1582 C C . SER A 1 201 ? -11.894 15.869 15.604 1.00 88.06 201 SER A C 1
ATOM 1584 O O . SER A 1 201 ? -10.925 16.238 16.269 1.00 88.06 201 SER A O 1
ATOM 1586 N N . LEU A 1 202 ? -12.916 15.197 16.137 1.00 89.56 202 LEU A N 1
ATOM 1587 C CA . LEU A 1 202 ? -12.919 14.669 17.505 1.00 89.56 202 LEU A CA 1
ATOM 1588 C C . LEU A 1 202 ? -12.297 13.269 17.602 1.00 89.56 202 LEU A C 1
ATOM 1590 O O . LEU A 1 202 ? -12.265 12.697 18.688 1.00 89.56 202 LEU A O 1
ATOM 1594 N N . GLN A 1 203 ? -11.847 12.709 16.480 1.00 89.19 203 GLN A N 1
ATOM 1595 C CA . GLN A 1 203 ? -11.294 11.364 16.390 1.00 89.19 203 GLN A CA 1
ATOM 1596 C C . GLN A 1 203 ? -9.818 11.423 16.015 1.00 89.19 203 GLN A C 1
ATOM 1598 O O . GLN A 1 203 ? -9.334 12.393 15.429 1.00 89.19 203 GLN A O 1
ATOM 1603 N N . THR A 1 204 ? -9.090 10.378 16.373 1.00 90.25 204 THR A N 1
ATOM 1604 C CA . THR A 1 204 ? -7.737 10.159 15.877 1.00 90.25 204 THR A CA 1
ATOM 1605 C C . THR A 1 204 ? -7.773 10.036 14.351 1.00 90.25 204 THR A C 1
ATOM 1607 O O . THR A 1 204 ? -8.628 9.343 13.805 1.00 90.25 204 THR A O 1
ATOM 1610 N N . ALA A 1 205 ? -6.860 10.716 13.658 1.00 92.25 205 ALA A N 1
ATOM 1611 C CA . ALA A 1 205 ? -6.713 10.625 12.208 1.00 92.25 205 ALA A CA 1
ATOM 1612 C C . ALA A 1 205 ? -5.329 10.084 11.848 1.00 92.25 205 ALA A C 1
ATOM 1614 O O . ALA A 1 205 ? -4.412 10.123 12.668 1.00 92.25 205 ALA A O 1
ATOM 1615 N N . ALA A 1 206 ? -5.149 9.625 10.611 1.00 92.69 206 ALA A N 1
ATOM 1616 C CA . ALA A 1 206 ? -3.862 9.140 10.146 1.00 92.69 206 ALA A CA 1
ATOM 1617 C C . ALA A 1 206 ? -3.497 9.619 8.741 1.00 92.69 206 ALA A C 1
ATOM 1619 O O . ALA A 1 206 ? -4.338 9.857 7.870 1.00 92.69 206 ALA A O 1
ATOM 1620 N N . LEU A 1 207 ? -2.190 9.714 8.533 1.00 94.12 207 LEU A N 1
ATOM 1621 C CA . LEU A 1 207 ? -1.528 10.039 7.284 1.00 94.12 207 LEU A CA 1
ATOM 1622 C C . LEU A 1 207 ? -0.620 8.875 6.886 1.00 94.12 207 LEU A C 1
ATOM 1624 O O . LEU A 1 207 ? 0.020 8.251 7.736 1.00 94.12 207 LEU A O 1
ATOM 1628 N N . LEU A 1 208 ? -0.524 8.615 5.586 1.00 94.75 208 LEU A N 1
ATOM 1629 C CA . LEU A 1 208 ? 0.520 7.777 5.006 1.00 94.75 208 LEU A CA 1
ATOM 1630 C C . LEU A 1 208 ? 1.526 8.676 4.293 1.00 94.75 208 LEU A C 1
ATOM 1632 O O . LEU A 1 208 ? 1.186 9.375 3.338 1.00 94.75 208 LEU A O 1
ATOM 1636 N N . CYS A 1 209 ? 2.761 8.651 4.770 1.00 94.44 209 CYS A N 1
ATOM 1637 C CA . CYS A 1 209 ? 3.843 9.512 4.328 1.00 94.44 209 CYS A CA 1
ATOM 1638 C C . CYS A 1 209 ? 4.864 8.697 3.534 1.00 94.44 209 CYS A C 1
ATOM 1640 O O . CYS A 1 209 ? 5.274 7.615 3.954 1.00 94.44 209 CYS A O 1
ATOM 1642 N N . VAL A 1 210 ? 5.292 9.242 2.398 1.00 94.69 210 VAL A N 1
ATOM 1643 C CA . VAL A 1 210 ? 6.396 8.718 1.595 1.00 94.69 210 VAL A CA 1
ATOM 1644 C C . VAL A 1 210 ? 7.431 9.819 1.431 1.00 94.69 210 VAL A C 1
ATOM 1646 O O . VAL A 1 210 ? 7.170 10.830 0.774 1.00 94.69 210 VAL A O 1
ATOM 1649 N N . GLU A 1 211 ? 8.601 9.612 2.024 1.00 93.06 211 GLU A N 1
ATOM 1650 C CA . GLU A 1 211 ? 9.799 10.411 1.782 1.00 93.06 211 GLU A CA 1
ATOM 1651 C C . GLU A 1 211 ? 10.605 9.744 0.668 1.00 93.06 211 GLU A C 1
ATOM 1653 O O . GLU A 1 211 ? 11.051 8.607 0.818 1.00 93.06 211 GLU A O 1
ATOM 1658 N N . CYS A 1 212 ? 10.773 10.416 -0.469 1.00 88.56 212 CYS A N 1
ATOM 1659 C CA . CYS A 1 212 ? 11.524 9.859 -1.595 1.00 88.56 212 CYS A CA 1
ATOM 1660 C C . CYS A 1 212 ? 12.972 10.369 -1.585 1.00 88.56 212 CYS A C 1
ATOM 1662 O O . CYS A 1 212 ? 13.200 11.580 -1.568 1.00 88.56 212 CYS A O 1
ATOM 1664 N N . HIS A 1 213 ? 13.948 9.461 -1.670 1.00 87.38 213 HIS A N 1
ATOM 1665 C CA . HIS A 1 213 ? 15.383 9.772 -1.557 1.00 87.38 213 HIS A CA 1
ATOM 1666 C C . HIS A 1 213 ? 16.033 10.227 -2.880 1.00 87.38 213 HIS A C 1
ATOM 1668 O O . HIS A 1 213 ? 17.235 10.081 -3.081 1.00 87.38 213 HIS A O 1
ATOM 1674 N N . ASP A 1 214 ? 15.245 10.758 -3.815 1.00 69.50 214 ASP A N 1
ATOM 1675 C CA . ASP A 1 214 ? 15.590 10.983 -5.229 1.00 69.50 214 ASP A CA 1
ATOM 1676 C C . ASP A 1 214 ? 16.631 12.114 -5.492 1.00 69.50 214 ASP A C 1
ATOM 1678 O O . ASP A 1 214 ? 16.581 12.792 -6.520 1.00 69.50 214 ASP A O 1
ATOM 1682 N N . GLU A 1 215 ? 17.579 12.359 -4.581 1.00 53.59 215 GLU A N 1
ATOM 1683 C CA . GLU A 1 215 ? 18.573 13.443 -4.677 1.00 53.59 215 GLU A CA 1
ATOM 1684 C C . GLU A 1 215 ? 19.708 13.190 -5.696 1.00 53.59 215 GLU A C 1
ATOM 1686 O O . GLU A 1 215 ? 20.419 14.125 -6.058 1.00 53.59 215 GLU A O 1
ATOM 1691 N N . GLU A 1 216 ? 19.878 11.980 -6.242 1.00 49.19 216 GLU A N 1
ATOM 1692 C CA . GLU A 1 216 ? 21.108 11.634 -6.985 1.00 49.19 216 GLU A CA 1
ATOM 1693 C C . GLU A 1 216 ? 21.136 11.887 -8.511 1.00 49.19 216 GLU A C 1
ATOM 1695 O O . GLU A 1 216 ? 22.187 11.690 -9.122 1.00 49.19 216 GLU A O 1
ATOM 1700 N N . TRP A 1 217 ? 20.064 12.328 -9.183 1.00 46.09 217 TRP A N 1
ATOM 1701 C CA . TRP A 1 217 ? 20.024 12.247 -10.665 1.00 46.09 217 TRP A CA 1
ATOM 1702 C C . TRP A 1 217 ? 19.817 13.549 -11.445 1.00 46.09 217 TRP A C 1
ATOM 1704 O O . TRP A 1 217 ? 19.845 13.516 -12.674 1.00 46.09 217 TRP A O 1
ATOM 1714 N N . ALA A 1 218 ? 19.713 14.715 -10.802 1.00 36.31 218 ALA A N 1
ATOM 1715 C CA . ALA A 1 218 ? 19.734 15.988 -11.539 1.00 36.31 218 ALA A CA 1
ATOM 1716 C C . ALA A 1 218 ? 21.117 16.322 -12.159 1.00 36.31 218 ALA A C 1
ATOM 1718 O O . ALA A 1 218 ? 21.259 17.364 -12.795 1.00 36.31 218 ALA A O 1
ATOM 1719 N N . ALA A 1 219 ? 22.133 15.460 -11.987 1.00 31.06 219 ALA A N 1
ATOM 1720 C CA . ALA A 1 219 ? 23.529 15.760 -12.315 1.00 31.06 219 ALA A CA 1
ATOM 1721 C C . ALA A 1 219 ? 24.303 14.673 -13.100 1.00 31.06 219 ALA A C 1
ATOM 1723 O O . ALA A 1 219 ? 25.535 14.706 -13.085 1.00 31.06 219 ALA A O 1
ATOM 1724 N N . LYS A 1 220 ? 23.651 13.733 -13.801 1.00 32.28 220 LYS A N 1
ATOM 1725 C CA . LYS A 1 220 ? 24.348 12.834 -14.749 1.00 32.28 220 LYS A CA 1
ATOM 1726 C C . LYS A 1 220 ? 23.609 12.654 -16.069 1.00 32.28 220 LYS A C 1
ATOM 1728 O O . LYS A 1 220 ? 22.409 12.304 -16.041 1.00 32.28 220 LYS A O 1
#

pLDDT: mean 88.94, std 11.79, range [31.06, 98.69]

Solvent-accessible surface area (backbone atoms only — not comparable to full-atom values): 12089 Å² total; per-residue (Å²): 131,88,77,66,84,35,74,52,76,48,82,49,74,56,40,49,19,25,57,35,82,52,75,64,30,68,75,45,72,41,52,33,32,41,36,40,34,34,27,34,54,56,69,55,18,72,71,69,74,42,65,56,48,25,74,56,61,70,56,51,53,48,52,51,38,47,49,41,44,52,34,46,30,59,42,73,64,57,48,52,50,47,52,50,38,53,60,52,47,79,88,58,84,88,56,45,40,68,41,51,28,39,40,40,34,44,31,40,57,69,80,51,54,95,78,47,63,58,68,51,77,51,74,52,49,56,77,78,68,86,64,65,74,51,53,92,80,28,36,31,62,57,42,78,58,88,41,24,37,34,31,39,35,52,28,47,54,71,28,67,50,61,75,66,90,60,54,32,36,39,30,28,69,27,72,55,34,25,48,85,85,41,78,36,48,51,72,36,69,49,78,46,62,78,66,48,35,36,26,76,40,94,50,64,37,41,33,44,38,28,39,38,62,80,80,82,62,94,79,117

Radius of gyration: 17.78 Å; Cα contacts (8 Å, |Δi|>4): 489; chains: 1; bounding b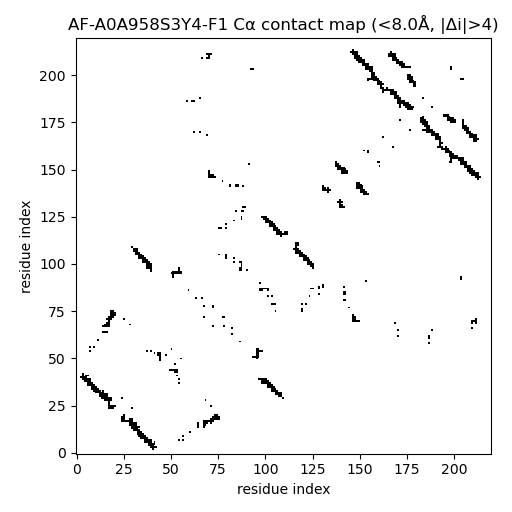ox: 47×49×47 Å

Foldseek 3Di:
DDQDWDKDKDWDWFQWALEADDPCSQPGTAIKIKIKIFTDRCVQCVVPVDQLADDPVVLLVLVLSLCRHQLNYHDPVVSVVLSQLVQQPDDDPPHHDGGQKMWMKMWRQPPPNPPDIDMDIDIDGHPPDDWDQADVNFKTFSDDDPFKTKIKGKAAAFGKDDDAAAWKKKAWCAWQKDWPNHTAHHSRIDIDRGIMITRNDNGITMMIMIGGPPPPPVPD

Nearest PDB structures (foldseek):
  1nbu-assembly1_D  TM=8.684E-01  e=1.914E-07  Mycobacterium tuberculosis
  3o1k-assembly1_B  TM=8.793E-01  e=3.776E-07  Vibrio cholerae O1 biovar El Tor str. N16961
  7su4-assembly1_C-2  TM=8.978E-01  e=9.891E-07  Yersinia pestis
  7su7-assembly1_D  TM=8.871E-01  e=1.108E-06  Yersinia pestis
  7su6-assembly1_C  TM=8.981E-01  e=4.313E-06  Yersinia pestis

Secondary structure (DSSP, 8-state):
-PPP-EEEEEEEEEEEE---SSGGGGTS-EEEEEEEEEEE-HHHHHHH--GGGS--HHHHHHHHHHHHHHS--S-HHHHHHHHHHHHTSPP-TT-----SEEEEEEE-TTTTTTS---EEEEEEETTSS--PPPBTTTEEEEEE-SSEEEEEEEE-TT-EE---SS-EEEEE-STTEEETTEEE-TT-EEEESSPPEEE-SSS-EEEEEEEE--TTSTT-

Mean predicted aligned error: 5.34 Å